Protein AF-A0A3B9QVZ8-F1 (afdb_monomer_lite)

Organism: NCBI:txid1727

Radius of gyration: 20.84 Å; chains: 1; bounding box: 66×42×57 Å

InterPro domains:
  IPR018383 Uncharacterised protein family UPF0324, prokaryote [PF03601] (75-263)
  IPR018383 Uncharacterised protein family UPF0324, prokaryote [PTHR30106] (76-283)

Structure (mmCIF, N/CA/C/O backbone):
data_AF-A0A3B9QVZ8-F1
#
_entry.id   AF-A0A3B9QVZ8-F1
#
loop_
_atom_site.group_PDB
_atom_site.id
_atom_site.type_symbol
_atom_site.label_atom_id
_atom_site.label_alt_id
_atom_site.label_comp_id
_atom_site.label_asym_id
_atom_site.label_entity_id
_atom_site.label_seq_id
_atom_site.pdbx_PDB_ins_code
_atom_site.Cartn_x
_atom_site.Cartn_y
_atom_site.Cartn_z
_atom_site.occupancy
_atom_site.B_iso_or_equiv
_atom_site.auth_seq_id
_atom_site.auth_comp_id
_atom_site.auth_asym_id
_atom_site.auth_atom_id
_atom_site.pdbx_PDB_model_num
ATOM 1 N N . LEU A 1 1 ? -7.529 20.435 -2.976 1.00 74.00 1 LEU A N 1
ATOM 2 C CA . LEU A 1 1 ? -8.421 20.005 -4.079 1.00 74.00 1 LEU A CA 1
ATOM 3 C C . LEU A 1 1 ? -8.995 18.611 -3.838 1.00 74.00 1 LEU A C 1
ATOM 5 O O . LEU A 1 1 ? -10.203 18.528 -3.764 1.00 74.00 1 LEU A O 1
ATOM 9 N N . ALA A 1 2 ? -8.188 17.555 -3.658 1.00 73.31 2 ALA A N 1
ATOM 10 C CA . ALA A 1 2 ? -8.711 16.199 -3.408 1.00 73.31 2 ALA A CA 1
ATOM 11 C C . ALA A 1 2 ? -9.691 16.130 -2.216 1.00 73.31 2 ALA A C 1
ATOM 13 O O . ALA A 1 2 ? -10.824 15.699 -2.389 1.00 73.31 2 ALA A O 1
ATOM 14 N N . GLN A 1 3 ? -9.306 16.668 -1.052 1.00 72.56 3 GLN A N 1
ATOM 15 C CA . GLN A 1 3 ? -10.198 16.755 0.116 1.00 72.56 3 GLN A CA 1
ATOM 16 C C . GLN A 1 3 ? -11.458 17.589 -0.157 1.00 72.56 3 GLN A C 1
ATOM 18 O O . GLN A 1 3 ? -12.555 17.174 0.181 1.00 72.56 3 GLN A O 1
ATOM 23 N N . PHE A 1 4 ? -11.318 18.724 -0.851 1.00 79.50 4 PHE A N 1
ATOM 24 C CA . PHE A 1 4 ? -12.461 19.549 -1.252 1.00 79.50 4 PHE A CA 1
ATOM 25 C C . PHE A 1 4 ? -13.460 18.760 -2.114 1.00 79.50 4 PHE A C 1
ATOM 27 O O . PHE A 1 4 ? -14.655 18.812 -1.853 1.00 79.50 4 PHE A O 1
ATOM 34 N N . LEU A 1 5 ? -12.977 17.986 -3.092 1.00 78.31 5 LEU A N 1
ATOM 35 C CA . LEU A 1 5 ? -13.828 17.120 -3.912 1.00 78.31 5 LEU A CA 1
ATOM 36 C C . LEU A 1 5 ? -14.488 16.018 -3.076 1.00 78.31 5 LEU A C 1
ATOM 38 O O . LEU A 1 5 ? -15.649 15.716 -3.294 1.00 78.31 5 LEU A O 1
ATOM 42 N N . THR A 1 6 ? -13.790 15.483 -2.076 1.00 73.25 6 THR A N 1
ATOM 43 C CA . THR A 1 6 ? -14.337 14.442 -1.186 1.00 73.25 6 THR A CA 1
ATOM 44 C C . THR A 1 6 ? -15.523 14.952 -0.382 1.00 73.25 6 THR A C 1
ATOM 46 O O . THR A 1 6 ? -16.519 14.259 -0.252 1.00 73.25 6 THR A O 1
ATOM 49 N N . THR A 1 7 ? -15.454 16.190 0.109 1.00 77.00 7 THR A N 1
ATOM 50 C CA . THR A 1 7 ? -16.557 16.779 0.875 1.00 77.00 7 THR A CA 1
ATOM 51 C C . THR A 1 7 ? -17.743 17.174 -0.008 1.00 77.00 7 THR A C 1
ATOM 53 O O . THR A 1 7 ? -18.880 17.045 0.421 1.00 77.00 7 THR A O 1
ATOM 56 N N . HIS A 1 8 ? -17.503 17.650 -1.235 1.00 80.19 8 HIS A N 1
ATOM 57 C CA . HIS A 1 8 ? -18.557 18.287 -2.038 1.00 80.19 8 HIS A CA 1
ATOM 58 C C . HIS A 1 8 ? -19.153 17.389 -3.131 1.00 80.19 8 HIS A C 1
ATOM 60 O O . HIS A 1 8 ? -20.293 17.597 -3.534 1.00 80.19 8 HIS A O 1
ATOM 66 N N . VAL A 1 9 ? -18.424 16.391 -3.640 1.00 79.62 9 VAL A N 1
ATOM 67 C CA . VAL A 1 9 ? -18.948 15.505 -4.694 1.00 79.62 9 VAL A CA 1
ATOM 68 C C . VAL A 1 9 ? -20.125 14.639 -4.219 1.00 79.62 9 VAL A C 1
ATOM 70 O O . VAL A 1 9 ? -21.069 14.512 -5.002 1.00 79.62 9 VAL A O 1
ATOM 73 N N . PRO A 1 10 ? -20.167 14.107 -2.981 1.00 77.25 10 PRO A N 1
ATOM 74 C CA . PRO A 1 10 ? -21.369 13.447 -2.467 1.00 77.25 10 PRO A CA 1
ATOM 75 C C . PRO A 1 10 ? -22.594 14.372 -2.503 1.00 77.25 10 PRO A C 1
ATOM 77 O O . PRO A 1 10 ? -23.642 13.992 -3.013 1.00 77.25 10 PRO A O 1
ATOM 80 N N . GLU A 1 11 ? -22.441 15.631 -2.083 1.00 79.44 11 GLU A N 1
ATOM 81 C CA . GLU A 1 11 ? -23.525 16.622 -2.127 1.00 79.44 11 GLU A CA 1
ATOM 82 C C . GLU A 1 11 ? -23.962 16.953 -3.561 1.00 79.44 11 GLU A C 1
ATOM 84 O O . GLU A 1 11 ? -25.150 17.103 -3.834 1.00 79.44 11 GLU A O 1
ATOM 89 N N . TRP A 1 12 ? -23.018 17.058 -4.499 1.00 81.94 12 TRP A N 1
ATOM 90 C CA . TRP A 1 12 ? -23.316 17.374 -5.901 1.00 81.94 12 TRP A CA 1
ATOM 91 C C . TRP A 1 12 ? -23.912 16.203 -6.682 1.00 81.94 12 TRP A C 1
ATOM 93 O O . TRP A 1 12 ? -24.582 16.417 -7.691 1.00 81.94 12 TRP A O 1
ATOM 103 N N . SER A 1 13 ? -23.622 14.976 -6.254 1.00 78.94 13 SER A N 1
ATOM 104 C CA . SER A 1 13 ? -24.115 13.748 -6.880 1.00 78.94 13 SER A CA 1
ATOM 105 C C . SER A 1 13 ? -25.425 13.250 -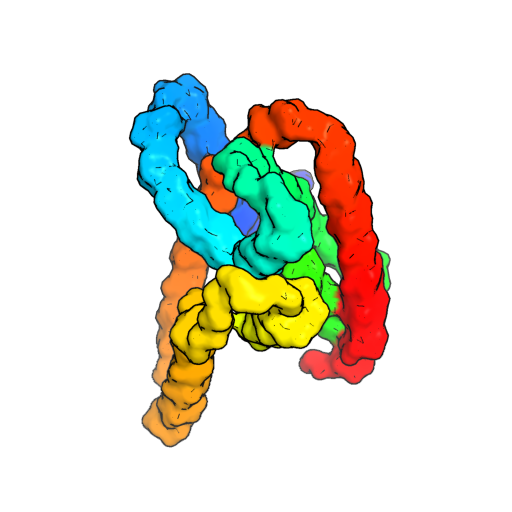6.271 1.00 78.94 13 SER A C 1
ATOM 107 O O . SER A 1 13 ? -26.087 12.420 -6.898 1.00 78.94 13 SER A O 1
ATOM 109 N N . ALA A 1 14 ? -25.833 13.786 -5.118 1.00 78.00 14 ALA A N 1
ATOM 110 C CA . ALA A 1 14 ? -27.091 13.464 -4.458 1.00 78.00 14 ALA A CA 1
ATOM 111 C C . ALA A 1 14 ? -28.296 13.660 -5.397 1.00 78.00 14 ALA A C 1
ATOM 113 O O . ALA A 1 14 ? -28.458 14.710 -6.027 1.00 78.00 14 ALA A O 1
ATOM 114 N N . GLY A 1 15 ? -29.152 12.641 -5.508 1.00 74.44 15 GLY A N 1
ATOM 115 C CA . GLY A 1 15 ? -30.328 12.649 -6.378 1.00 74.44 15 GLY A CA 1
ATOM 116 C C . GLY A 1 15 ? -30.023 12.476 -7.870 1.00 74.44 15 GLY A C 1
ATOM 117 O O . GLY A 1 15 ? -30.921 12.638 -8.701 1.00 74.44 15 GLY A O 1
ATOM 118 N N . THR A 1 16 ? -28.779 12.156 -8.237 1.00 84.31 16 THR A N 1
ATOM 119 C CA . THR A 1 16 ? -28.381 11.846 -9.618 1.00 84.31 16 THR A CA 1
ATOM 120 C C . THR A 1 16 ? -28.114 10.351 -9.797 1.00 84.31 16 THR A C 1
ATOM 122 O O . THR A 1 16 ? -27.944 9.610 -8.838 1.00 84.31 16 THR A O 1
ATOM 125 N N . LEU A 1 17 ? -27.978 9.899 -11.049 1.00 72.06 17 LEU A N 1
ATOM 126 C CA . LEU A 1 17 ? -27.537 8.528 -11.367 1.00 72.06 17 LEU A CA 1
ATOM 127 C C . LEU A 1 17 ? -26.112 8.203 -10.870 1.00 72.06 17 LEU A C 1
ATOM 129 O O . LEU A 1 17 ? -25.660 7.072 -11.019 1.00 72.06 17 LEU A O 1
ATOM 133 N N . LEU A 1 18 ? -25.385 9.199 -10.358 1.00 68.56 18 LEU A N 1
ATOM 134 C CA . LEU A 1 18 ? -24.022 9.074 -9.855 1.00 68.56 18 LEU A CA 1
ATOM 135 C C . LEU A 1 18 ? -23.952 9.161 -8.327 1.00 68.56 18 LEU A C 1
ATOM 137 O O . LEU A 1 18 ? -22.846 9.254 -7.818 1.00 68.56 18 LEU A O 1
ATOM 141 N N . GLU A 1 19 ? -25.072 9.150 -7.603 1.00 67.88 19 GLU A N 1
ATOM 142 C CA . GLU A 1 19 ? -25.097 9.254 -6.134 1.00 67.88 19 GLU A CA 1
ATOM 143 C C . GLU A 1 19 ? -24.238 8.170 -5.463 1.00 67.88 19 GLU A C 1
ATOM 145 O O . GLU A 1 19 ? -23.330 8.486 -4.694 1.00 67.88 19 GLU A O 1
ATOM 150 N N . ASP A 1 20 ? -24.418 6.910 -5.869 1.00 59.47 20 ASP A N 1
ATOM 151 C CA . ASP A 1 20 ? -23.628 5.778 -5.366 1.00 59.47 20 ASP A CA 1
ATOM 152 C C . ASP A 1 20 ? -22.133 5.923 -5.697 1.00 59.47 20 ASP A C 1
ATOM 154 O O . ASP A 1 20 ? -21.259 5.570 -4.908 1.00 59.47 20 ASP A O 1
ATOM 158 N N . LEU A 1 21 ? -21.819 6.489 -6.867 1.00 57.47 21 LEU A N 1
ATOM 159 C CA . LEU A 1 21 ? -20.444 6.754 -7.290 1.00 57.47 21 LEU A CA 1
ATOM 160 C C . LEU A 1 21 ? -19.835 7.936 -6.532 1.00 57.47 21 LEU A C 1
ATOM 162 O O . LEU A 1 21 ? -18.670 7.885 -6.161 1.00 57.47 21 LEU A O 1
ATOM 166 N N . GLY A 1 22 ? -20.588 9.005 -6.298 1.00 57.78 22 GLY A N 1
ATOM 167 C CA . GLY A 1 22 ? -20.097 10.191 -5.611 1.00 57.78 22 GLY A CA 1
ATOM 168 C C . GLY A 1 22 ? -19.891 9.963 -4.118 1.00 57.78 22 GLY A C 1
ATOM 169 O O . GLY A 1 22 ? -18.938 10.512 -3.573 1.00 57.78 22 GLY A O 1
ATOM 170 N N . GLY A 1 23 ? -20.710 9.109 -3.494 1.00 55.69 23 GLY A N 1
ATOM 171 C CA . GLY A 1 23 ? -20.521 8.647 -2.117 1.00 55.69 23 GLY A CA 1
ATOM 172 C C . GLY A 1 23 ? -19.385 7.631 -1.950 1.00 55.69 23 GLY A C 1
ATOM 173 O O . GLY A 1 23 ? -18.740 7.615 -0.909 1.00 55.69 23 GLY A O 1
ATOM 174 N N . ALA A 1 24 ? -19.094 6.819 -2.973 1.00 56.75 24 ALA A N 1
ATOM 175 C CA . ALA A 1 24 ? -18.006 5.838 -2.929 1.00 56.75 24 ALA A CA 1
ATOM 176 C C . ALA A 1 24 ? -16.619 6.439 -3.232 1.00 56.75 24 ALA A C 1
ATOM 178 O O . ALA A 1 24 ? -15.586 5.855 -2.914 1.00 56.75 24 ALA A O 1
ATOM 179 N N . VAL A 1 25 ? -16.535 7.589 -3.901 1.00 65.56 25 VAL A N 1
ATOM 180 C CA . VAL A 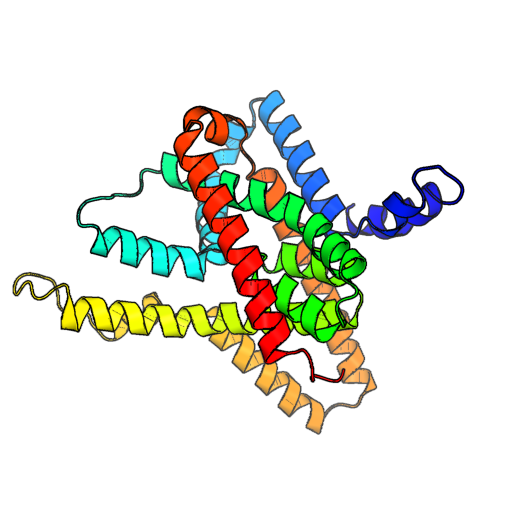1 25 ? -15.236 8.127 -4.327 1.00 65.56 25 VAL A CA 1
ATOM 181 C C . VAL A 1 25 ? -14.593 8.920 -3.186 1.00 65.56 25 VAL A C 1
ATOM 183 O O . VAL A 1 25 ? -14.909 10.081 -2.948 1.00 65.56 25 VAL A O 1
ATOM 186 N N . GLU A 1 26 ? -13.634 8.281 -2.521 1.00 67.50 26 GLU A N 1
ATOM 187 C CA . GLU A 1 26 ? -12.831 8.850 -1.434 1.00 67.50 26 GLU A CA 1
ATOM 188 C C . GLU A 1 26 ? -11.681 9.757 -1.922 1.00 67.50 26 GLU A C 1
ATOM 190 O O . GLU A 1 26 ? -11.243 9.704 -3.082 1.00 67.50 26 GLU A O 1
ATOM 195 N N . PHE A 1 27 ? -11.103 10.552 -1.009 1.00 70.06 27 PHE A N 1
ATOM 196 C CA . PHE A 1 27 ? -9.982 11.463 -1.314 1.00 70.06 27 PHE A CA 1
ATOM 197 C C . PHE A 1 27 ? -8.790 10.826 -2.057 1.00 70.06 27 PHE A C 1
ATOM 199 O O . PHE A 1 27 ? -8.207 11.510 -2.912 1.00 70.06 27 PHE A O 1
ATOM 206 N N . PRO A 1 28 ? -8.416 9.548 -1.818 1.00 67.81 28 PRO A N 1
ATOM 207 C CA . PRO A 1 28 ? -7.386 8.859 -2.584 1.00 67.81 28 PRO A CA 1
ATOM 208 C C . PRO A 1 28 ? -7.650 8.820 -4.083 1.00 67.81 28 PRO A C 1
ATOM 210 O O . PRO A 1 28 ? -6.749 9.059 -4.888 1.00 67.81 28 PRO A O 1
ATOM 213 N N . VAL A 1 29 ? -8.896 8.547 -4.467 1.00 72.25 29 VAL A N 1
ATOM 214 C CA . VAL A 1 29 ? -9.292 8.386 -5.864 1.00 72.25 29 VAL A CA 1
ATOM 215 C C . VAL A 1 29 ? -9.204 9.729 -6.577 1.00 72.25 29 VAL A C 1
ATOM 217 O O . VAL A 1 29 ? -8.594 9.823 -7.644 1.00 72.25 29 VAL A O 1
ATOM 220 N N . TYR A 1 30 ? -9.707 10.799 -5.953 1.00 77.88 30 TYR A N 1
ATOM 221 C CA . TYR A 1 30 ? -9.546 12.152 -6.487 1.00 77.88 30 TYR A CA 1
ATOM 222 C C . TYR A 1 30 ? -8.078 12.534 -6.637 1.00 77.88 30 TYR A C 1
ATOM 224 O O . TYR A 1 30 ? -7.696 13.117 -7.650 1.00 77.88 30 TYR A O 1
ATOM 232 N N . ALA A 1 31 ? -7.238 12.200 -5.658 1.00 77.00 31 ALA A N 1
ATOM 233 C CA . ALA A 1 31 ? -5.813 12.491 -5.713 1.00 77.00 31 ALA A CA 1
ATOM 234 C C . ALA A 1 31 ? -5.120 11.768 -6.886 1.00 77.00 31 ALA A C 1
ATOM 236 O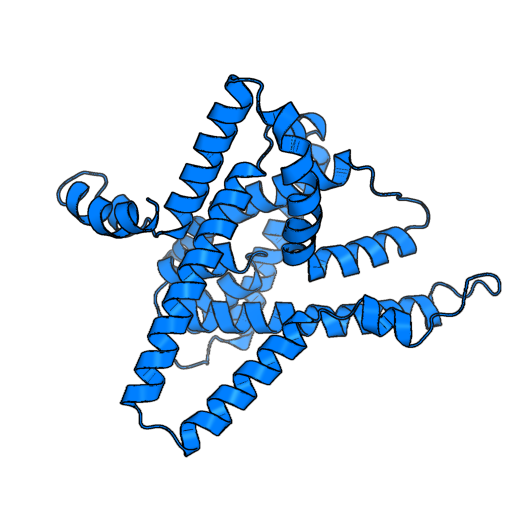 O . ALA A 1 31 ? -4.356 12.399 -7.620 1.00 77.00 31 ALA A O 1
ATOM 237 N N . ILE A 1 32 ? -5.443 10.495 -7.133 1.00 74.94 32 ILE A N 1
ATOM 238 C CA . ILE A 1 32 ? -4.945 9.741 -8.295 1.00 74.94 32 ILE A CA 1
ATOM 239 C C . ILE A 1 32 ? -5.421 10.377 -9.604 1.00 74.94 32 ILE A C 1
ATOM 241 O O . ILE A 1 32 ? -4.604 10.618 -10.493 1.00 74.94 32 ILE A O 1
ATOM 245 N N . ILE A 1 33 ? -6.719 10.679 -9.728 1.00 81.75 33 ILE A N 1
ATOM 246 C CA . ILE A 1 33 ? -7.295 11.300 -10.932 1.00 81.75 33 ILE A CA 1
ATOM 247 C C . ILE A 1 33 ? -6.618 12.642 -11.212 1.00 81.75 33 ILE A C 1
ATOM 249 O O . ILE A 1 33 ? -6.209 12.898 -12.343 1.00 81.75 33 ILE A O 1
ATOM 253 N N . ILE A 1 34 ? -6.429 13.476 -10.186 1.00 86.75 34 ILE A N 1
ATOM 254 C CA . ILE A 1 34 ? -5.690 14.740 -10.295 1.00 86.75 34 ILE A CA 1
ATOM 255 C C . ILE A 1 34 ? -4.269 14.482 -10.811 1.00 86.75 34 ILE A C 1
ATOM 257 O O . ILE A 1 34 ? -3.818 15.180 -11.719 1.00 86.75 34 ILE A O 1
ATOM 261 N N . GLY A 1 35 ? -3.579 13.472 -10.276 1.00 84.44 35 GLY A N 1
ATOM 262 C CA . GLY A 1 35 ? -2.253 13.065 -10.740 1.00 84.44 35 GLY A CA 1
ATOM 263 C C . GLY A 1 35 ? -2.232 12.649 -12.214 1.00 84.44 35 GLY A C 1
ATOM 264 O O . GLY A 1 35 ? -1.377 13.114 -12.966 1.00 84.44 35 GLY A O 1
ATOM 265 N N . LEU A 1 36 ? -3.198 11.836 -12.651 1.00 84.06 36 LEU A N 1
ATOM 266 C CA . LEU A 1 36 ? -3.336 11.379 -14.041 1.00 84.06 36 LEU A CA 1
ATOM 267 C C . LEU A 1 36 ? -3.660 12.533 -15.000 1.00 84.06 36 LEU A C 1
ATOM 269 O O . LEU A 1 36 ? -3.073 12.634 -16.078 1.00 84.06 36 LEU A O 1
ATOM 273 N N . VAL A 1 37 ? -4.560 13.437 -14.608 1.00 88.44 37 VAL A N 1
ATOM 274 C CA . VAL A 1 37 ? -4.895 14.634 -15.394 1.00 88.44 37 VAL A CA 1
ATOM 275 C C . VAL A 1 37 ? -3.676 15.542 -15.510 1.00 88.44 37 VAL A C 1
ATOM 277 O O . VAL A 1 37 ? -3.327 15.972 -16.611 1.00 88.44 37 VAL A O 1
ATOM 280 N N . LEU A 1 38 ? -2.976 15.791 -14.401 1.00 87.75 38 LEU A N 1
ATOM 281 C CA . LEU A 1 38 ? -1.758 16.593 -14.406 1.00 87.75 38 LEU A CA 1
ATOM 282 C C . LEU A 1 38 ? -0.672 15.937 -15.270 1.00 87.75 38 LEU A C 1
ATOM 284 O O . LEU A 1 38 ? -0.008 16.629 -16.040 1.00 87.75 38 LEU A O 1
ATOM 288 N N . ASN A 1 39 ? -0.540 14.609 -15.224 1.00 85.12 39 ASN A N 1
ATOM 289 C CA . ASN A 1 39 ? 0.358 13.858 -16.100 1.00 85.12 39 ASN A CA 1
ATOM 290 C C . ASN A 1 39 ? 0.034 14.090 -17.580 1.00 85.12 39 ASN A C 1
ATOM 292 O O . ASN A 1 39 ? 0.938 14.379 -18.371 1.00 85.12 39 ASN A O 1
ATOM 296 N N . ALA A 1 40 ? -1.244 13.990 -17.951 1.00 86.44 40 ALA A N 1
ATOM 297 C CA . ALA A 1 40 ? -1.704 14.177 -19.321 1.00 86.44 40 ALA A CA 1
ATOM 298 C C . ALA A 1 40 ? -1.420 15.602 -19.817 1.00 86.44 40 ALA A C 1
ATOM 300 O O . ALA A 1 40 ? -0.847 15.775 -20.894 1.00 86.44 40 ALA A O 1
ATOM 301 N N . VAL A 1 41 ? -1.724 16.616 -19.000 1.00 88.69 41 VAL A N 1
ATOM 302 C CA . VAL A 1 41 ? -1.456 18.030 -19.309 1.00 88.69 41 VAL A CA 1
ATOM 303 C C . VAL A 1 41 ? 0.045 18.286 -19.467 1.00 88.69 41 VAL A C 1
ATOM 305 O O . VAL A 1 41 ? 0.475 18.840 -20.477 1.00 88.69 41 VAL A O 1
ATOM 308 N N . LEU A 1 42 ? 0.874 17.838 -18.518 1.00 86.56 42 LEU A N 1
ATOM 309 C CA . LEU A 1 42 ? 2.331 18.017 -18.579 1.00 86.56 42 LEU A CA 1
ATOM 310 C C . LEU A 1 42 ? 2.965 17.307 -19.781 1.00 86.56 42 LEU A C 1
ATOM 312 O O . LEU A 1 42 ? 3.947 17.801 -20.348 1.00 86.56 42 LEU A O 1
ATOM 316 N N . SER A 1 43 ? 2.416 16.151 -20.159 1.00 83.06 43 SER A N 1
ATOM 317 C CA . SER A 1 43 ? 2.838 15.400 -21.341 1.00 83.06 43 SER A CA 1
ATOM 318 C C . SER A 1 43 ? 2.455 16.136 -22.626 1.00 83.06 43 SER A C 1
ATOM 320 O O . SER A 1 43 ? 3.306 16.299 -23.498 1.00 83.06 43 SER A O 1
ATOM 322 N N . ALA A 1 44 ? 1.222 16.646 -22.720 1.00 85.69 44 ALA A N 1
ATOM 323 C CA . ALA A 1 44 ? 0.734 17.400 -23.876 1.00 85.69 44 ALA A CA 1
ATOM 324 C C . ALA A 1 44 ? 1.501 18.714 -24.093 1.00 85.69 44 ALA A C 1
ATOM 326 O O . ALA A 1 44 ? 1.805 19.075 -25.226 1.00 85.69 44 ALA A O 1
ATOM 327 N N . LEU A 1 45 ? 1.876 19.402 -23.011 1.00 88.31 45 LEU A N 1
ATOM 328 C CA . LEU A 1 45 ? 2.663 20.637 -23.069 1.00 88.31 45 LEU A CA 1
ATOM 329 C C . LEU A 1 45 ? 4.158 20.401 -23.367 1.00 88.31 45 LEU A C 1
ATOM 331 O O . LEU A 1 45 ? 4.918 21.360 -23.489 1.00 88.31 45 LEU A O 1
ATOM 335 N N . GLY A 1 46 ? 4.625 19.148 -23.431 1.00 81.12 46 GLY A N 1
ATOM 336 C CA . GLY A 1 46 ? 6.041 18.817 -23.644 1.00 81.12 46 GLY A CA 1
ATOM 337 C C . GLY A 1 46 ? 6.967 19.193 -22.474 1.00 81.12 46 GLY A C 1
ATOM 338 O O . GLY A 1 46 ? 8.188 19.064 -22.571 1.00 81.12 46 GLY A O 1
ATOM 339 N N . ILE A 1 47 ? 6.409 19.637 -21.342 1.00 80.38 47 ILE A N 1
ATOM 340 C CA . ILE A 1 47 ? 7.157 20.085 -20.155 1.00 80.38 47 ILE A CA 1
ATOM 341 C C . ILE A 1 47 ? 7.600 18.883 -19.305 1.00 80.38 47 ILE A C 1
ATOM 343 O O . ILE A 1 47 ? 8.588 18.973 -18.572 1.00 80.38 47 ILE A O 1
ATOM 347 N N . ARG A 1 48 ? 6.947 17.719 -19.461 1.00 70.06 48 ARG A N 1
ATOM 348 C CA . ARG A 1 48 ? 7.297 16.471 -18.758 1.00 70.06 48 ARG A CA 1
ATOM 349 C C . ARG A 1 48 ? 8.781 16.132 -18.871 1.00 70.06 48 ARG A C 1
ATOM 351 O O . ARG A 1 48 ? 9.398 15.816 -17.863 1.00 70.06 48 ARG A O 1
ATOM 358 N N . GLY A 1 49 ? 9.385 16.273 -20.054 1.00 64.00 49 GLY A N 1
ATOM 359 C CA . GLY A 1 49 ? 10.813 15.994 -20.256 1.00 64.00 49 GLY A CA 1
ATOM 360 C C . GLY A 1 49 ? 11.749 16.901 -19.443 1.00 64.00 49 GLY A C 1
ATOM 361 O O . GLY A 1 49 ? 12.813 16.457 -19.014 1.00 64.00 49 GLY A O 1
ATOM 362 N N . ARG A 1 50 ? 11.334 18.147 -19.172 1.00 65.38 50 ARG A N 1
ATOM 363 C CA . ARG A 1 50 ? 12.089 19.121 -18.362 1.00 65.38 50 ARG A CA 1
ATOM 364 C C . ARG A 1 50 ? 11.956 18.855 -16.863 1.00 65.38 50 ARG A C 1
ATOM 366 O O . ARG A 1 50 ? 12.934 18.987 -16.136 1.00 65.38 50 ARG A O 1
ATOM 373 N N . LEU A 1 51 ? 10.777 18.421 -16.417 1.00 64.00 51 LEU A N 1
ATOM 374 C CA . LEU A 1 51 ? 10.514 18.065 -15.017 1.00 64.00 51 LEU A CA 1
ATOM 375 C C . LEU A 1 51 ? 10.914 16.621 -14.674 1.00 64.00 51 LEU A C 1
ATOM 377 O O . LEU A 1 51 ? 11.084 16.290 -13.503 1.00 64.00 51 LEU A O 1
ATOM 381 N N . ALA A 1 52 ? 11.143 15.770 -15.680 1.00 56.22 52 ALA A N 1
ATOM 382 C CA . ALA A 1 52 ? 11.524 14.370 -15.508 1.00 56.22 52 ALA A CA 1
ATOM 383 C C . ALA A 1 52 ? 12.792 14.190 -14.659 1.00 56.22 52 ALA A C 1
ATOM 385 O O . ALA A 1 52 ? 12.993 13.134 -14.075 1.00 56.22 52 ALA A O 1
ATOM 386 N N . ALA A 1 53 ? 13.680 15.187 -14.568 1.00 52.91 53 ALA A N 1
ATOM 387 C CA . ALA A 1 53 ? 14.830 15.136 -13.661 1.00 52.91 53 ALA A CA 1
ATOM 388 C C . ALA A 1 53 ? 14.426 15.117 -12.175 1.00 52.91 53 ALA A C 1
ATOM 390 O O . ALA A 1 53 ? 14.998 14.328 -11.430 1.00 52.91 53 ALA A O 1
ATOM 391 N N . GLY A 1 54 ? 13.422 15.906 -11.776 1.00 53.50 54 GLY A N 1
ATOM 392 C CA . GLY A 1 54 ? 12.881 15.904 -10.411 1.00 53.50 54 GLY A CA 1
ATOM 393 C C . GLY A 1 54 ? 12.055 14.651 -10.128 1.00 53.50 54 GLY A C 1
ATOM 394 O O . GLY A 1 54 ? 12.307 13.956 -9.146 1.00 53.50 54 GLY A O 1
ATOM 395 N N . PHE A 1 55 ? 11.179 14.282 -11.070 1.00 48.12 55 PHE A N 1
ATOM 396 C CA . PHE A 1 55 ? 10.389 13.055 -10.966 1.00 48.12 55 PHE A CA 1
ATOM 397 C C . PHE A 1 55 ? 11.249 11.797 -10.939 1.00 48.12 55 PHE A C 1
ATOM 399 O O . PHE A 1 55 ? 10.853 10.842 -10.305 1.00 48.12 55 PHE A O 1
ATOM 406 N N . ARG A 1 56 ? 12.430 11.762 -11.572 1.00 44.97 56 ARG A N 1
ATOM 407 C CA . ARG A 1 56 ? 13.301 10.573 -11.560 1.00 44.97 56 ARG A CA 1
ATOM 408 C C . ARG A 1 56 ? 13.809 10.238 -10.164 1.00 44.97 56 ARG A C 1
ATOM 410 O O . ARG A 1 56 ? 13.749 9.081 -9.772 1.00 44.97 56 ARG A O 1
ATOM 417 N N . THR A 1 57 ? 14.309 11.214 -9.415 1.00 37.22 57 THR A N 1
ATOM 418 C CA . THR A 1 57 ? 14.817 10.969 -8.055 1.00 37.22 57 THR A CA 1
ATOM 419 C C . THR A 1 57 ? 13.675 10.592 -7.117 1.00 37.22 57 THR A C 1
ATOM 421 O O . THR A 1 57 ? 13.806 9.678 -6.311 1.00 37.22 57 THR A O 1
ATOM 424 N N . GLU A 1 58 ? 12.530 11.250 -7.280 1.00 41.66 58 GLU A N 1
ATOM 425 C CA . GLU A 1 58 ? 11.318 10.982 -6.516 1.00 41.66 58 GLU A CA 1
ATOM 426 C C . GLU A 1 58 ? 10.685 9.627 -6.868 1.00 41.66 58 GLU A C 1
ATOM 428 O O . GLU A 1 58 ? 10.279 8.918 -5.963 1.00 41.66 58 GLU A O 1
ATOM 433 N N . PHE A 1 59 ? 10.713 9.214 -8.135 1.00 42.03 59 PHE A N 1
ATOM 434 C CA . PHE A 1 59 ? 10.366 7.883 -8.646 1.00 42.03 59 PHE A CA 1
ATOM 435 C C . PHE A 1 59 ? 11.246 6.820 -7.982 1.00 42.03 59 PHE A C 1
ATOM 437 O O . PHE A 1 59 ? 10.765 5.968 -7.250 1.00 42.03 59 PHE A O 1
ATOM 444 N N . PHE A 1 60 ? 12.573 6.934 -8.077 1.00 41.19 60 PHE A N 1
ATOM 445 C CA . PHE A 1 60 ? 13.470 5.968 -7.429 1.00 41.19 60 PHE A CA 1
ATOM 446 C C . PHE A 1 60 ? 13.286 5.879 -5.908 1.00 41.19 60 PHE A C 1
ATOM 448 O O . PHE A 1 60 ? 13.469 4.803 -5.342 1.00 41.19 60 PHE A O 1
ATOM 455 N N . ILE A 1 61 ? 12.916 6.979 -5.251 1.00 37.16 61 ILE A N 1
ATOM 456 C CA . ILE A 1 61 ? 12.635 6.995 -3.815 1.00 37.16 61 ILE A CA 1
ATOM 457 C C . ILE A 1 61 ? 11.238 6.431 -3.519 1.00 37.16 61 ILE A C 1
ATOM 459 O O . ILE A 1 61 ? 11.126 5.639 -2.597 1.00 37.16 61 ILE A O 1
ATOM 463 N N . LYS A 1 62 ? 10.190 6.776 -4.279 1.00 40.41 62 LYS A N 1
ATOM 464 C CA . LYS A 1 62 ? 8.781 6.422 -4.017 1.00 40.41 62 LYS A CA 1
ATOM 465 C C . LYS A 1 62 ? 8.388 5.060 -4.568 1.00 40.41 62 LYS A C 1
ATOM 467 O O . LYS A 1 62 ? 7.843 4.268 -3.807 1.00 40.41 62 LYS A O 1
ATOM 472 N N . THR A 1 63 ? 8.735 4.738 -5.814 1.00 40.34 63 THR A N 1
ATOM 473 C CA . THR A 1 63 ? 8.660 3.363 -6.318 1.00 40.34 63 THR A CA 1
ATOM 474 C C . THR A 1 63 ? 9.606 2.492 -5.506 1.00 40.34 63 THR A C 1
ATOM 476 O O . THR A 1 63 ? 9.241 1.387 -5.161 1.00 40.34 63 THR A O 1
ATOM 479 N N . GLY A 1 64 ? 10.778 3.000 -5.107 1.00 38.06 64 GLY A N 1
ATOM 480 C CA . GLY A 1 64 ? 11.692 2.297 -4.209 1.00 38.06 64 GLY A CA 1
ATOM 481 C C . GLY A 1 64 ? 11.130 2.051 -2.809 1.00 38.06 64 GLY A C 1
ATOM 482 O O . GLY A 1 64 ? 11.451 1.008 -2.268 1.00 38.06 64 GLY A O 1
ATOM 483 N N . LEU A 1 65 ? 10.306 2.957 -2.253 1.00 37.97 65 LEU A N 1
ATOM 484 C CA . LEU A 1 65 ? 9.629 2.885 -0.941 1.00 37.97 65 LEU A CA 1
ATOM 485 C C . LEU A 1 65 ? 8.376 1.994 -0.970 1.00 37.97 65 LEU A C 1
ATOM 487 O O . LEU A 1 65 ? 8.202 1.175 -0.074 1.00 37.97 65 LEU A O 1
ATOM 491 N N . ALA A 1 66 ? 7.552 2.099 -2.015 1.00 37.56 66 ALA A N 1
ATOM 492 C CA . ALA A 1 66 ? 6.437 1.187 -2.291 1.00 37.56 66 ALA A CA 1
ATOM 493 C C . ALA A 1 66 ? 6.951 -0.227 -2.599 1.00 37.56 66 ALA A C 1
ATOM 495 O O . ALA A 1 66 ? 6.517 -1.217 -2.022 1.00 37.56 66 ALA A O 1
ATOM 496 N N . LEU A 1 67 ? 7.991 -0.307 -3.424 1.00 38.81 67 LEU A N 1
ATOM 497 C CA . LEU A 1 67 ? 8.786 -1.499 -3.618 1.00 38.81 67 LEU A CA 1
ATOM 498 C C . LEU A 1 67 ? 9.858 -1.624 -2.529 1.00 38.81 67 LEU A C 1
ATOM 500 O O . LEU A 1 67 ? 10.803 -2.325 -2.802 1.00 38.81 67 LEU A O 1
ATOM 504 N N . LEU A 1 68 ? 9.872 -1.034 -1.324 1.00 39.94 68 LEU A N 1
ATOM 505 C CA . LEU A 1 68 ? 11.032 -1.307 -0.425 1.00 39.94 68 LEU A CA 1
ATOM 506 C C . LEU A 1 68 ? 11.070 -2.804 -0.055 1.00 39.94 68 LEU A C 1
ATOM 508 O O . LEU A 1 68 ? 12.148 -3.368 0.130 1.00 39.94 68 LEU A O 1
ATOM 512 N N . GLY A 1 69 ? 9.914 -3.476 -0.121 1.00 40.94 69 GLY A N 1
ATOM 513 C CA . GLY A 1 69 ? 9.814 -4.929 -0.285 1.00 40.94 69 GLY A CA 1
ATOM 514 C C . GLY A 1 69 ? 10.345 -5.410 -1.622 1.00 40.94 69 GLY A C 1
ATOM 515 O O . GLY A 1 69 ? 11.324 -6.151 -1.676 1.00 40.94 69 GLY A O 1
ATOM 516 N N . GLY A 1 70 ? 9.748 -4.934 -2.709 1.00 37.34 70 GLY A N 1
ATOM 517 C CA . GLY A 1 70 ? 10.120 -5.281 -4.076 1.00 37.34 70 GLY A CA 1
ATOM 518 C C . GLY A 1 70 ? 11.549 -4.936 -4.512 1.00 37.34 70 GLY A C 1
ATOM 519 O O . GLY A 1 70 ? 11.995 -5.531 -5.460 1.00 37.34 70 GLY A O 1
ATOM 520 N N . THR A 1 71 ? 12.309 -4.059 -3.861 1.00 37.56 71 THR A N 1
ATOM 521 C CA . THR A 1 71 ? 13.627 -3.525 -4.250 1.00 37.56 71 THR A CA 1
ATOM 522 C C . THR A 1 71 ? 14.694 -4.268 -3.483 1.00 37.56 71 THR A C 1
ATOM 524 O O . THR A 1 71 ? 15.741 -4.579 -4.044 1.00 37.56 71 THR A O 1
ATOM 527 N N . VAL A 1 72 ? 14.425 -4.646 -2.227 1.00 40.78 72 VAL A N 1
ATOM 528 C CA . VAL A 1 72 ? 15.225 -5.690 -1.593 1.00 40.78 72 VAL A CA 1
ATOM 529 C C . VAL A 1 72 ? 15.007 -7.011 -2.328 1.00 40.78 72 VAL A C 1
ATOM 531 O O . VAL A 1 72 ? 15.984 -7.628 -2.732 1.00 40.78 72 VAL A O 1
ATOM 534 N N . VAL A 1 73 ? 13.762 -7.399 -2.607 1.00 38.12 73 VAL A N 1
ATOM 535 C CA . VAL A 1 73 ? 13.462 -8.625 -3.357 1.00 38.12 73 VAL A CA 1
ATOM 536 C C . VAL A 1 73 ? 14.007 -8.556 -4.788 1.00 38.12 73 VAL A C 1
ATOM 538 O O . VAL A 1 73 ? 14.673 -9.488 -5.204 1.00 38.12 73 VAL A O 1
ATOM 541 N N . LEU A 1 74 ? 13.860 -7.448 -5.518 1.00 39.00 74 LEU A N 1
ATOM 542 C CA . LEU A 1 74 ? 14.390 -7.275 -6.877 1.00 39.00 74 LEU A CA 1
ATOM 543 C C . LEU A 1 74 ? 15.909 -7.169 -6.876 1.00 39.00 74 LEU A C 1
ATOM 545 O O . LEU A 1 74 ? 16.518 -7.749 -7.753 1.00 39.00 74 LEU A O 1
ATOM 549 N N . SER A 1 75 ? 16.556 -6.499 -5.917 1.00 37.12 75 SER A N 1
ATOM 550 C CA . SER A 1 75 ? 18.028 -6.482 -5.838 1.00 37.12 75 SER A CA 1
ATOM 551 C C . SER A 1 75 ? 18.607 -7.846 -5.456 1.00 37.12 75 SER A C 1
ATOM 553 O O . SER A 1 75 ? 19.675 -8.209 -5.949 1.00 37.12 75 SER A O 1
ATOM 555 N N . VAL A 1 76 ? 17.891 -8.621 -4.635 1.00 38.66 76 VAL A N 1
ATOM 556 C CA . VAL A 1 76 ? 18.201 -10.020 -4.321 1.00 38.66 76 VAL A CA 1
ATOM 557 C C . VAL A 1 76 ? 17.964 -10.913 -5.540 1.00 38.66 76 VAL A C 1
ATOM 559 O O . VAL A 1 76 ? 18.861 -11.665 -5.886 1.00 38.66 76 VAL A O 1
ATOM 562 N N . ILE A 1 77 ? 16.837 -10.790 -6.247 1.00 38.78 77 ILE A N 1
ATOM 563 C CA . ILE A 1 77 ? 16.518 -11.534 -7.479 1.00 38.78 77 ILE A CA 1
ATOM 564 C C . ILE A 1 77 ? 17.491 -11.171 -8.608 1.00 38.78 77 ILE A C 1
ATOM 566 O O . ILE A 1 77 ? 17.960 -12.050 -9.316 1.00 38.78 77 ILE A O 1
ATOM 570 N N . VAL A 1 78 ? 17.845 -9.895 -8.764 1.00 41.69 78 VAL A N 1
ATOM 571 C CA . VAL A 1 78 ? 18.809 -9.395 -9.758 1.00 41.69 78 VAL A CA 1
ATOM 572 C C . VAL A 1 78 ? 20.213 -9.935 -9.490 1.00 41.69 78 VAL A C 1
ATOM 574 O O . VAL A 1 78 ? 20.909 -10.288 -10.442 1.00 41.69 78 VAL A O 1
ATOM 577 N N . ARG A 1 79 ? 20.626 -10.029 -8.217 1.00 40.19 79 ARG A N 1
ATOM 578 C CA . ARG A 1 79 ? 21.887 -10.684 -7.829 1.00 40.19 79 ARG A CA 1
ATOM 579 C C . ARG A 1 79 ? 21.821 -12.203 -8.012 1.00 40.19 79 ARG A C 1
ATOM 581 O O . ARG A 1 79 ? 22.716 -12.767 -8.625 1.00 40.19 79 ARG A O 1
ATOM 588 N N . ALA A 1 80 ? 20.728 -12.835 -7.588 1.00 36.28 80 ALA A N 1
ATOM 589 C CA . ALA A 1 80 ? 20.478 -14.271 -7.710 1.00 36.28 80 ALA A CA 1
ATOM 590 C C . ALA A 1 80 ? 20.405 -14.766 -9.162 1.00 36.28 80 ALA A C 1
ATOM 592 O O . ALA A 1 80 ? 20.840 -15.871 -9.465 1.00 36.28 80 ALA A O 1
ATOM 593 N N . ALA A 1 81 ? 19.860 -13.950 -10.067 1.00 34.94 81 ALA A N 1
ATOM 594 C CA . ALA A 1 81 ? 19.726 -14.263 -11.487 1.00 34.94 81 ALA A CA 1
ATOM 595 C C . ALA A 1 81 ? 21.018 -14.013 -12.288 1.00 34.94 81 ALA A C 1
ATOM 597 O O . ALA A 1 81 ? 21.008 -14.154 -13.510 1.00 34.94 81 ALA A O 1
ATOM 598 N N . GLY A 1 82 ? 22.117 -13.603 -11.641 1.00 33.81 82 GLY A N 1
ATOM 599 C CA . GLY A 1 82 ? 23.465 -13.545 -12.217 1.00 33.81 82 GLY A CA 1
ATOM 600 C C . GLY A 1 82 ? 23.699 -12.591 -13.399 1.00 33.81 82 GLY A C 1
ATOM 601 O O . GLY A 1 82 ? 24.840 -12.461 -13.832 1.00 33.81 82 GLY A O 1
ATOM 602 N N . ALA A 1 83 ? 22.686 -11.914 -13.954 1.00 34.72 83 ALA A N 1
ATOM 603 C CA . ALA A 1 83 ? 22.870 -11.192 -15.221 1.00 34.72 83 ALA A CA 1
ATOM 604 C C . ALA A 1 83 ? 21.884 -10.051 -15.519 1.00 34.72 83 ALA A C 1
ATOM 606 O O . ALA A 1 83 ? 21.917 -9.508 -16.623 1.00 34.72 83 ALA A O 1
ATOM 607 N N . VAL A 1 84 ? 21.011 -9.635 -14.597 1.00 36.66 84 VAL A N 1
ATOM 608 C CA . VAL A 1 84 ? 20.004 -8.613 -14.936 1.00 36.66 84 VAL A CA 1
ATOM 609 C C . VAL A 1 84 ? 20.346 -7.285 -14.281 1.00 36.66 84 VAL A C 1
ATOM 611 O O . VAL A 1 84 ? 19.753 -6.896 -13.285 1.00 36.66 84 VAL A O 1
ATOM 614 N N . LYS A 1 85 ? 21.270 -6.518 -14.874 1.00 40.59 85 LYS A N 1
ATOM 615 C CA . LYS A 1 85 ? 21.251 -5.061 -14.665 1.00 40.59 85 LYS A CA 1
ATOM 616 C C . LYS A 1 85 ? 19.863 -4.585 -15.096 1.00 40.59 85 LYS A C 1
ATOM 618 O O . LYS A 1 85 ? 19.608 -4.502 -16.295 1.00 40.59 85 LYS A O 1
ATOM 623 N N . ALA A 1 86 ? 18.967 -4.334 -14.140 1.00 45.31 86 ALA A N 1
ATOM 624 C CA . ALA A 1 86 ? 17.644 -3.801 -14.424 1.00 45.31 86 ALA A CA 1
ATOM 625 C C . ALA A 1 86 ? 17.838 -2.462 -15.142 1.00 45.31 86 ALA A C 1
ATOM 627 O O . ALA A 1 86 ? 18.223 -1.457 -14.542 1.00 45.31 86 ALA A O 1
ATOM 628 N N . LYS A 1 87 ? 17.683 -2.478 -16.468 1.00 46.53 87 LYS A N 1
ATOM 629 C CA . LYS A 1 87 ? 17.731 -1.271 -17.283 1.00 46.53 87 LYS A CA 1
ATOM 630 C C . LYS A 1 87 ? 16.634 -0.327 -16.805 1.00 46.53 87 LYS A C 1
ATOM 632 O O . LYS A 1 87 ? 15.586 -0.774 -16.341 1.00 46.53 87 LYS A O 1
ATOM 637 N N . LYS A 1 88 ? 16.873 0.979 -16.922 1.00 48.03 88 LYS A N 1
ATOM 638 C CA . LYS A 1 88 ? 15.934 2.021 -16.473 1.00 48.03 88 LYS A CA 1
ATOM 639 C C . LYS A 1 88 ? 14.542 1.830 -17.086 1.00 48.03 88 LYS A C 1
ATOM 641 O O . LYS A 1 88 ? 13.548 2.058 -16.405 1.00 48.03 88 LYS A O 1
ATOM 646 N N . GLU A 1 89 ? 14.491 1.323 -18.318 1.00 53.75 89 GLU A N 1
ATOM 647 C CA . GLU A 1 89 ? 13.256 0.952 -19.016 1.00 53.75 89 GLU A CA 1
ATOM 648 C C . GLU A 1 89 ? 12.408 -0.090 -18.255 1.00 53.75 89 GLU A C 1
ATOM 650 O O . GLU A 1 89 ? 11.183 -0.000 -18.242 1.00 53.75 89 GLU A O 1
ATOM 655 N N . HIS A 1 90 ? 13.030 -1.046 -17.555 1.00 55.31 90 HIS A N 1
ATOM 656 C CA . HIS A 1 90 ? 12.308 -2.076 -16.800 1.00 55.31 90 HIS A CA 1
ATOM 657 C C . HIS A 1 90 ? 11.667 -1.538 -15.517 1.00 55.31 90 HIS A C 1
ATOM 659 O O . HIS A 1 90 ? 10.658 -2.080 -15.073 1.00 55.31 90 HIS A O 1
ATOM 665 N N . LEU A 1 91 ? 12.207 -0.464 -14.936 1.00 54.75 91 LEU A N 1
ATOM 666 C CA . LEU A 1 91 ? 11.669 0.131 -13.710 1.00 54.75 91 LEU A CA 1
ATOM 667 C C . LEU A 1 91 ? 10.406 0.949 -13.987 1.00 54.75 91 LEU A C 1
ATOM 669 O O . LEU A 1 91 ? 9.407 0.752 -13.303 1.00 54.75 91 LEU A O 1
ATOM 673 N N . ALA A 1 92 ? 10.421 1.798 -15.022 1.00 56.19 92 ALA A N 1
ATOM 674 C CA . ALA A 1 92 ? 9.249 2.576 -15.450 1.00 56.19 92 ALA A CA 1
ATOM 675 C C . ALA A 1 92 ? 8.077 1.671 -15.861 1.00 56.19 92 ALA A C 1
ATOM 677 O O . ALA A 1 92 ? 6.925 1.902 -15.488 1.00 56.19 92 ALA A O 1
ATOM 678 N N . TYR A 1 93 ? 8.390 0.584 -16.569 1.00 65.19 93 TYR A N 1
ATOM 679 C CA . TYR A 1 93 ? 7.416 -0.445 -16.901 1.00 65.19 93 TYR A CA 1
ATOM 680 C C . TYR A 1 93 ? 6.850 -1.152 -15.660 1.00 65.19 93 TYR A C 1
ATOM 682 O O . TYR A 1 93 ? 5.635 -1.296 -15.544 1.00 65.19 93 TYR A O 1
ATOM 690 N N . THR A 1 94 ? 7.708 -1.557 -14.716 1.00 62.78 94 THR A N 1
ATOM 691 C CA . THR A 1 94 ? 7.276 -2.234 -13.480 1.00 62.78 94 THR A CA 1
ATOM 692 C C . THR A 1 94 ? 6.355 -1.346 -12.652 1.00 62.78 94 THR A C 1
ATOM 694 O O . THR A 1 94 ? 5.290 -1.801 -12.250 1.00 62.78 94 THR A O 1
ATOM 697 N N . ALA A 1 95 ? 6.709 -0.071 -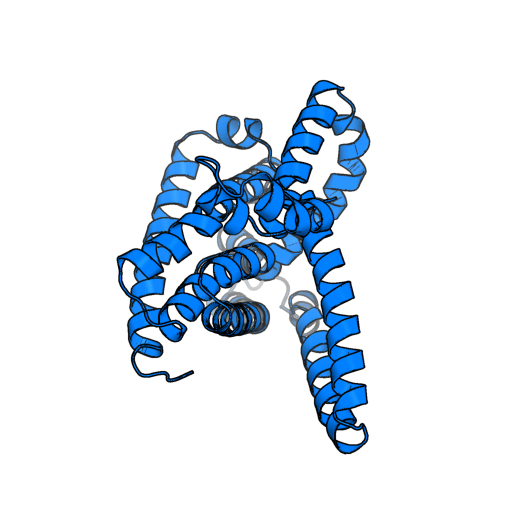12.474 1.00 65.19 95 ALA A N 1
ATOM 698 C CA . ALA A 1 95 ? 5.845 0.904 -11.815 1.00 65.19 95 ALA A CA 1
ATOM 699 C C . ALA A 1 95 ? 4.474 0.999 -12.499 1.00 65.19 95 ALA A C 1
ATOM 701 O O . ALA A 1 95 ? 3.440 0.887 -11.850 1.00 65.19 95 ALA A O 1
ATOM 702 N N . THR A 1 96 ? 4.462 1.121 -13.829 1.00 70.06 96 THR A N 1
ATOM 703 C CA . THR A 1 96 ? 3.216 1.217 -14.601 1.00 70.06 96 THR A CA 1
ATOM 704 C C . THR A 1 96 ? 2.353 -0.042 -14.466 1.00 70.06 96 THR A C 1
ATOM 706 O O . THR A 1 96 ? 1.139 0.083 -14.352 1.00 70.06 96 THR A O 1
ATOM 709 N N . MET A 1 97 ? 2.943 -1.244 -14.449 1.00 72.44 97 MET A N 1
ATOM 710 C CA . MET A 1 97 ? 2.202 -2.496 -14.229 1.00 72.44 97 MET A CA 1
ATOM 711 C C . MET A 1 97 ? 1.584 -2.588 -12.835 1.00 72.44 97 MET A C 1
ATOM 713 O O . MET A 1 97 ? 0.431 -3.003 -12.716 1.00 72.44 97 MET A O 1
ATOM 717 N N . VAL A 1 98 ? 2.351 -2.216 -11.803 1.00 72.94 98 VAL A N 1
ATOM 718 C CA . VAL A 1 98 ? 1.870 -2.189 -10.416 1.00 72.94 98 VAL A CA 1
ATOM 719 C C . VAL A 1 98 ? 0.673 -1.251 -10.337 1.00 72.94 98 VAL A C 1
ATOM 721 O O . VAL A 1 98 ? -0.415 -1.691 -9.991 1.00 72.94 98 VAL A O 1
ATOM 724 N N . ILE A 1 99 ? 0.815 -0.012 -10.816 1.00 73.00 99 ILE A N 1
ATOM 725 C CA . ILE A 1 99 ? -0.276 0.973 -10.834 1.00 73.00 99 ILE A CA 1
ATOM 726 C C . ILE A 1 99 ? -1.484 0.457 -11.631 1.00 73.00 99 ILE A C 1
ATOM 728 O O . ILE A 1 99 ? -2.619 0.558 -11.172 1.00 73.00 99 ILE A O 1
ATOM 732 N N . ALA A 1 100 ? -1.261 -0.129 -12.812 1.00 77.62 100 ALA A N 1
ATOM 733 C CA . ALA A 1 100 ? -2.333 -0.655 -13.658 1.00 77.62 100 ALA A CA 1
ATOM 734 C C . ALA A 1 100 ? -3.109 -1.816 -13.014 1.00 77.62 100 ALA A C 1
ATOM 736 O O . ALA A 1 100 ? -4.262 -2.038 -13.376 1.00 77.62 100 ALA A O 1
ATOM 737 N N . SER A 1 101 ? -2.495 -2.540 -12.078 1.00 78.25 101 SER A N 1
ATOM 738 C CA . SER A 1 101 ? -3.122 -3.658 -11.366 1.00 78.25 101 SER A CA 1
ATOM 739 C C . SER A 1 101 ? -3.723 -3.224 -10.026 1.00 78.25 101 SER A C 1
ATOM 741 O O . SER A 1 101 ? -4.784 -3.707 -9.632 1.00 78.25 101 SER A O 1
ATOM 743 N N . GLU A 1 102 ? -3.093 -2.268 -9.344 1.00 77.81 102 GLU A N 1
ATOM 744 C CA . GLU A 1 102 ? -3.562 -1.711 -8.074 1.00 77.81 102 GLU A CA 1
ATOM 745 C C . GLU A 1 102 ? -4.794 -0.827 -8.239 1.00 77.81 102 GLU A C 1
ATOM 747 O O . GLU A 1 102 ? -5.744 -0.973 -7.475 1.00 77.81 102 GLU A O 1
ATOM 752 N N . LEU A 1 103 ? -4.805 0.069 -9.235 1.00 79.38 103 LEU A N 1
ATOM 753 C CA . LEU A 1 103 ? -5.902 1.026 -9.406 1.00 79.38 103 LEU A CA 1
ATOM 754 C C . LEU A 1 103 ? -7.272 0.345 -9.541 1.00 79.38 103 LEU A C 1
ATOM 756 O O . LEU A 1 103 ? -8.191 0.760 -8.838 1.00 79.38 103 LEU A O 1
ATOM 760 N N . PRO A 1 104 ? -7.442 -0.709 -10.365 1.00 86.38 104 PRO A N 1
ATOM 761 C CA . PRO A 1 104 ? -8.693 -1.460 -10.386 1.00 86.38 104 PRO A CA 1
ATOM 762 C C . PRO A 1 104 ? -8.973 -2.177 -9.062 1.00 86.38 104 PRO A C 1
ATOM 764 O O . PRO A 1 104 ? -10.120 -2.219 -8.625 1.00 86.38 104 PRO A O 1
ATOM 767 N N . SER A 1 105 ? -7.939 -2.713 -8.405 1.00 87.94 105 SER A N 1
ATOM 768 C CA . SER A 1 105 ? -8.076 -3.468 -7.151 1.00 87.94 105 SER A CA 1
ATOM 769 C C . SER A 1 105 ? -8.646 -2.629 -6.004 1.00 87.94 105 SER A C 1
ATOM 771 O O . SER A 1 105 ? -9.318 -3.192 -5.144 1.00 87.94 105 SER A O 1
ATOM 773 N N . ILE A 1 106 ? -8.458 -1.300 -6.029 1.00 85.25 106 ILE A N 1
ATOM 774 C CA . ILE A 1 106 ? -9.079 -0.374 -5.066 1.00 85.25 106 ILE A CA 1
ATOM 775 C C . ILE A 1 106 ? -10.603 -0.518 -5.047 1.00 85.25 106 ILE A C 1
ATOM 777 O O . ILE A 1 106 ? -11.201 -0.450 -3.983 1.00 85.25 106 ILE A O 1
ATOM 781 N N . PHE A 1 107 ? -11.219 -0.747 -6.207 1.00 86.94 107 PHE A N 1
ATOM 782 C CA . PHE A 1 107 ? -12.672 -0.861 -6.340 1.00 86.94 107 PHE A CA 1
ATOM 783 C C . PHE A 1 107 ? -13.129 -2.316 -6.401 1.00 86.94 107 PHE A C 1
ATOM 785 O O . PHE A 1 107 ? -14.142 -2.679 -5.810 1.00 86.94 107 PHE A O 1
ATOM 792 N N . ILE A 1 108 ? -12.373 -3.161 -7.106 1.00 92.56 108 ILE A N 1
ATOM 793 C CA . ILE A 1 108 ? -12.746 -4.555 -7.346 1.00 92.56 108 ILE A CA 1
ATOM 794 C C . ILE A 1 108 ? -12.706 -5.365 -6.052 1.00 92.56 108 ILE A C 1
ATOM 796 O O . ILE A 1 108 ? -13.613 -6.159 -5.838 1.00 92.56 108 ILE A O 1
ATOM 800 N N . LEU A 1 109 ? -11.693 -5.201 -5.192 1.00 94.62 109 LEU A N 1
ATOM 801 C CA . LEU A 1 109 ? -11.594 -6.032 -3.987 1.00 94.62 109 LEU A CA 1
ATOM 802 C C . LEU A 1 109 ? -12.695 -5.727 -2.960 1.00 94.62 109 LEU A C 1
ATOM 804 O O . LEU A 1 109 ? -13.314 -6.689 -2.511 1.00 94.62 109 LEU A O 1
ATOM 808 N N . PRO A 1 110 ? -13.012 -4.458 -2.626 1.00 92.38 110 PRO A N 1
ATOM 809 C CA . PRO A 1 110 ? -14.160 -4.151 -1.769 1.00 92.38 110 PRO A CA 1
ATOM 810 C C . PRO A 1 110 ? -15.484 -4.630 -2.365 1.00 92.38 110 PRO A C 1
ATOM 812 O O . PRO A 1 110 ? -16.270 -5.268 -1.674 1.00 92.38 110 PRO A O 1
ATOM 815 N N . TRP A 1 111 ? -15.698 -4.413 -3.668 1.00 92.94 111 TRP A N 1
ATOM 816 C CA . TRP A 1 111 ? -16.898 -4.890 -4.358 1.00 92.94 111 TRP A CA 1
ATOM 817 C C . TRP A 1 111 ? -17.027 -6.419 -4.326 1.00 92.94 111 TRP A C 1
ATOM 819 O O . TRP A 1 111 ? -18.105 -6.950 -4.072 1.00 92.94 111 TRP A O 1
ATOM 829 N N . LEU A 1 112 ? -15.929 -7.146 -4.551 1.00 96.25 112 LEU A N 1
ATOM 830 C CA . LEU A 1 112 ? -15.919 -8.602 -4.433 1.00 96.25 112 LEU A CA 1
ATOM 831 C C . LEU A 1 112 ? -16.117 -9.057 -2.987 1.00 96.25 112 LEU A C 1
ATOM 833 O O . LEU A 1 112 ? -16.747 -10.087 -2.776 1.00 96.25 112 LEU A O 1
ATOM 837 N N . ALA A 1 113 ? -15.592 -8.328 -2.002 1.00 96.31 113 ALA A N 1
ATOM 838 C CA . ALA A 1 113 ? -15.784 -8.656 -0.595 1.00 96.31 113 ALA A CA 1
ATOM 839 C C . ALA A 1 113 ? -17.261 -8.554 -0.192 1.00 96.31 113 ALA A C 1
ATOM 841 O O . ALA A 1 113 ? -17.767 -9.469 0.457 1.00 96.31 113 ALA A O 1
ATOM 842 N N . ASP A 1 114 ? -17.953 -7.508 -0.648 1.00 93.75 114 ASP A N 1
ATOM 843 C CA . ASP A 1 114 ? -19.397 -7.338 -0.463 1.00 93.75 114 ASP A CA 1
ATOM 844 C C . ASP A 1 114 ? -20.194 -8.429 -1.198 1.00 93.75 114 ASP A C 1
ATOM 846 O O . ASP A 1 114 ? -21.006 -9.130 -0.597 1.00 93.75 114 ASP A O 1
ATOM 850 N N . LEU A 1 115 ? -19.871 -8.682 -2.473 1.00 95.88 115 LEU A N 1
ATOM 851 C CA . LEU A 1 115 ? -20.515 -9.729 -3.277 1.00 95.88 115 LEU A CA 1
ATOM 852 C C . LEU A 1 115 ? -20.376 -11.131 -2.659 1.00 95.88 115 LEU A C 1
ATOM 854 O O . LEU A 1 115 ? -21.276 -11.962 -2.783 1.00 95.88 115 LEU A O 1
ATOM 858 N N . LEU A 1 116 ? -19.236 -11.409 -2.028 1.00 96.00 116 LEU A N 1
ATOM 859 C CA . LEU A 1 116 ? -18.953 -12.675 -1.353 1.00 96.00 116 LEU A CA 1
ATOM 860 C C . LEU A 1 116 ? -19.478 -12.714 0.092 1.00 96.00 116 LEU A C 1
ATOM 862 O O . LEU A 1 116 ? -19.388 -13.767 0.724 1.00 96.00 116 LEU A O 1
ATOM 866 N N . GLY A 1 117 ? -20.013 -11.606 0.617 1.00 95.19 117 GLY A N 1
ATOM 867 C CA . GLY A 1 117 ? -20.507 -11.500 1.990 1.00 95.19 117 GLY A CA 1
ATOM 868 C C . GLY A 1 117 ? -19.415 -11.714 3.041 1.00 95.19 117 GLY A C 1
ATOM 869 O O . GLY A 1 117 ? -19.653 -12.379 4.050 1.00 95.19 117 GLY A O 1
ATOM 870 N N . LEU A 1 118 ? -18.197 -11.227 2.784 1.00 96.38 118 LEU A N 1
ATOM 871 C CA . LEU A 1 118 ? -17.070 -11.400 3.701 1.00 96.38 118 LEU A CA 1
ATOM 872 C C . LEU A 1 118 ? -17.267 -10.564 4.970 1.00 96.38 118 LEU A C 1
ATOM 874 O O . LEU A 1 118 ? -17.735 -9.429 4.914 1.00 96.38 118 LEU A O 1
ATOM 878 N N . SER A 1 119 ? -16.853 -11.102 6.121 1.00 96.56 119 SER A N 1
ATOM 879 C CA . SER A 1 119 ? -16.805 -10.314 7.355 1.00 96.56 119 SER A CA 1
ATOM 880 C C . SER A 1 119 ? -15.787 -9.170 7.231 1.00 96.56 119 SER A C 1
ATOM 882 O O . SER A 1 119 ? -14.808 -9.317 6.485 1.00 96.56 119 SER A O 1
ATOM 884 N N . PRO A 1 120 ? -15.934 -8.068 7.994 1.00 96.12 120 PRO A N 1
ATOM 885 C CA . PRO A 1 120 ? -14.973 -6.962 7.969 1.00 96.12 120 PRO A CA 1
ATOM 886 C C . PRO A 1 120 ? -13.530 -7.412 8.232 1.00 96.12 120 PRO A C 1
ATOM 888 O O . PRO A 1 120 ? -12.592 -6.940 7.591 1.00 96.12 120 PRO A O 1
ATOM 891 N N . ALA A 1 121 ? -13.347 -8.408 9.104 1.00 96.69 121 ALA A N 1
ATOM 892 C CA . ALA A 1 121 ? -12.038 -8.985 9.385 1.00 96.69 121 ALA A CA 1
ATOM 893 C C . ALA A 1 121 ? -11.409 -9.684 8.174 1.00 96.69 121 ALA A C 1
ATOM 895 O O . ALA A 1 121 ? -10.245 -9.435 7.848 1.00 96.69 121 ALA A O 1
ATOM 896 N N . VAL A 1 122 ? -12.172 -10.529 7.475 1.00 97.44 122 VAL A N 1
ATOM 897 C CA . VAL A 1 122 ? -11.681 -11.231 6.282 1.00 97.44 122 VAL A CA 1
ATOM 898 C C . VAL A 1 122 ? -11.477 -10.250 5.128 1.00 97.44 122 VAL A C 1
ATOM 900 O O . VAL A 1 122 ? -10.440 -10.307 4.467 1.00 97.44 122 VAL A O 1
ATOM 903 N N . ALA A 1 123 ? -12.415 -9.325 4.910 1.00 97.19 123 ALA A N 1
ATOM 904 C CA . ALA A 1 123 ? -12.319 -8.293 3.881 1.00 97.19 123 ALA A CA 1
ATOM 905 C C . ALA A 1 123 ? -11.091 -7.397 4.101 1.00 97.19 123 ALA A C 1
ATOM 907 O O . ALA A 1 123 ? -10.268 -7.240 3.197 1.00 97.19 123 ALA A O 1
ATOM 908 N N . GLY A 1 124 ? -10.912 -6.885 5.321 1.00 96.06 124 GLY A N 1
ATOM 909 C CA . GLY A 1 124 ? -9.763 -6.071 5.703 1.00 96.06 124 GLY A CA 1
ATOM 910 C C . GLY A 1 124 ? -8.440 -6.814 5.527 1.00 96.06 124 GLY A C 1
ATOM 911 O O . GLY A 1 124 ? -7.522 -6.309 4.877 1.00 96.06 124 GLY A O 1
ATOM 912 N N . ALA A 1 125 ? -8.344 -8.052 6.020 1.00 96.31 125 ALA A N 1
ATOM 913 C CA . ALA A 1 125 ? -7.136 -8.858 5.863 1.00 96.31 125 ALA A CA 1
ATOM 914 C C . ALA A 1 125 ? -6.823 -9.179 4.394 1.00 96.31 125 ALA A C 1
ATOM 916 O O . ALA A 1 125 ? -5.659 -9.152 3.984 1.00 96.31 125 ALA A O 1
ATOM 917 N N . TRP A 1 126 ? -7.849 -9.441 3.583 1.00 97.00 126 TRP A N 1
ATOM 918 C CA . TRP A 1 126 ? -7.696 -9.720 2.160 1.00 97.00 126 TRP A CA 1
ATOM 919 C C . TRP A 1 126 ? -7.229 -8.489 1.376 1.00 97.00 126 TRP A C 1
ATOM 921 O O . TRP A 1 126 ? -6.253 -8.579 0.625 1.00 97.00 126 TRP A O 1
ATOM 931 N N . ILE A 1 127 ? -7.858 -7.332 1.600 1.00 95.25 127 ILE A N 1
ATOM 932 C CA . ILE A 1 127 ? -7.498 -6.050 0.978 1.00 95.25 127 ILE A CA 1
ATOM 933 C C . ILE A 1 127 ? -6.074 -5.644 1.375 1.00 95.25 127 ILE A C 1
ATOM 935 O O . ILE A 1 127 ? -5.224 -5.420 0.508 1.00 95.25 127 ILE A O 1
ATOM 939 N N . GLY A 1 128 ? -5.784 -5.611 2.680 1.00 90.38 128 GLY A N 1
ATOM 940 C CA . GLY A 1 128 ? -4.462 -5.264 3.207 1.00 90.38 128 GLY A CA 1
ATOM 941 C C . GLY A 1 128 ? -3.372 -6.245 2.783 1.00 90.38 128 GLY A C 1
ATOM 942 O O . GLY A 1 128 ? -2.208 -5.867 2.645 1.00 90.38 128 GLY A O 1
ATOM 943 N N . GLY A 1 129 ? -3.746 -7.500 2.537 1.00 87.75 129 GLY A N 1
ATOM 944 C CA . GLY A 1 129 ? -2.836 -8.552 2.113 1.00 87.75 129 GLY A CA 1
ATOM 945 C C . GLY A 1 129 ? -2.402 -8.475 0.647 1.00 87.75 129 GLY A C 1
ATOM 946 O O . GLY A 1 129 ? -1.296 -8.924 0.349 1.00 87.75 129 GLY A O 1
ATOM 947 N N . ASN A 1 130 ? -3.241 -7.923 -0.242 1.00 87.56 130 ASN A N 1
ATOM 948 C CA . ASN A 1 130 ? -3.084 -8.056 -1.701 1.00 87.56 130 ASN A CA 1
ATOM 949 C C . ASN A 1 130 ? -2.824 -6.762 -2.461 1.00 87.56 130 ASN A C 1
ATOM 951 O O . ASN A 1 130 ? -2.238 -6.811 -3.537 1.00 87.56 130 ASN A O 1
ATOM 955 N N . ILE A 1 131 ? -3.269 -5.616 -1.953 1.00 84.75 131 ILE A N 1
ATOM 956 C CA . ILE A 1 131 ? -2.938 -4.339 -2.587 1.00 84.75 131 ILE A CA 1
ATOM 957 C C . ILE A 1 131 ? -1.528 -3.957 -2.145 1.00 84.75 131 ILE A C 1
ATOM 959 O O . ILE A 1 131 ? -1.276 -3.891 -0.946 1.00 84.75 131 ILE A O 1
ATOM 963 N N . ASP A 1 132 ? -0.593 -3.736 -3.070 1.00 76.00 132 ASP A N 1
ATOM 964 C CA . ASP A 1 132 ? 0.830 -3.629 -2.717 1.00 76.00 132 ASP A CA 1
ATOM 965 C C . ASP A 1 132 ? 1.189 -2.280 -2.067 1.00 76.00 132 ASP A C 1
ATOM 967 O O . ASP A 1 132 ? 2.030 -2.236 -1.163 1.00 76.00 132 ASP A O 1
ATOM 971 N N . THR A 1 133 ? 0.506 -1.189 -2.423 1.00 74.00 133 THR A N 1
ATOM 972 C CA . THR A 1 133 ? 0.730 0.138 -1.835 1.00 74.00 133 THR A CA 1
ATOM 973 C C . THR A 1 133 ? -0.170 0.444 -0.635 1.00 74.00 133 THR A C 1
ATOM 975 O O . THR A 1 133 ? -1.390 0.296 -0.674 1.00 74.00 133 THR A O 1
ATOM 978 N N . THR A 1 134 ? 0.425 0.988 0.436 1.00 74.31 134 THR A N 1
ATOM 979 C CA . THR A 1 134 ? -0.301 1.430 1.646 1.00 74.31 134 THR A CA 1
ATOM 980 C C . THR A 1 134 ? -1.418 2.413 1.328 1.00 74.31 134 THR A C 1
ATOM 982 O O . THR A 1 134 ? -2.489 2.354 1.915 1.00 74.31 134 THR A O 1
ATOM 985 N N . ALA A 1 135 ? -1.167 3.307 0.375 1.00 69.31 135 ALA A N 1
ATOM 986 C CA . ALA A 1 135 ? -2.133 4.302 -0.034 1.00 69.31 135 ALA A CA 1
ATOM 987 C C . ALA A 1 135 ? -3.368 3.604 -0.649 1.00 69.31 135 ALA A C 1
ATOM 989 O O . ALA A 1 135 ? -4.481 3.758 -0.151 1.00 69.31 135 ALA A O 1
ATOM 990 N N . ALA A 1 136 ? -3.186 2.753 -1.661 1.00 75.31 136 ALA A N 1
ATOM 991 C CA . ALA A 1 136 ? -4.301 2.038 -2.277 1.00 75.31 136 ALA A CA 1
ATOM 992 C C . ALA A 1 136 ? -5.025 1.095 -1.293 1.00 75.31 136 ALA A C 1
ATOM 994 O O . ALA A 1 136 ? -6.246 0.987 -1.367 1.00 75.31 136 ALA A O 1
ATOM 995 N N . VAL A 1 137 ? -4.316 0.489 -0.327 1.00 83.69 137 VAL A N 1
ATOM 996 C CA . VAL A 1 137 ? -4.942 -0.266 0.777 1.00 83.69 137 VAL A CA 1
ATOM 997 C C . VAL A 1 137 ? -5.877 0.618 1.587 1.00 83.69 137 VAL A C 1
ATOM 999 O O . VAL A 1 137 ? -6.999 0.208 1.854 1.00 83.69 137 VAL A O 1
ATOM 1002 N N . SER A 1 138 ? -5.446 1.819 1.980 1.00 79.12 138 SER A N 1
ATOM 1003 C CA . SER A 1 138 ? -6.301 2.723 2.750 1.00 79.12 138 SER A CA 1
ATOM 1004 C C . SER A 1 138 ? -7.520 3.179 1.944 1.00 79.12 138 SER A C 1
ATOM 1006 O O . SER A 1 138 ? -8.606 3.286 2.499 1.00 79.12 138 SER A O 1
ATOM 1008 N N . ALA A 1 139 ? -7.368 3.392 0.634 1.00 75.12 139 ALA A N 1
ATOM 1009 C CA . ALA A 1 139 ? -8.489 3.721 -0.246 1.00 75.12 139 ALA A CA 1
ATOM 1010 C C . ALA A 1 139 ? -9.513 2.577 -0.334 1.00 75.12 139 ALA A C 1
ATOM 1012 O O . ALA A 1 139 ? -10.706 2.789 -0.144 1.00 75.12 139 ALA A O 1
ATOM 1013 N N . ALA A 1 140 ? -9.036 1.358 -0.591 1.00 86.56 140 ALA A N 1
ATOM 1014 C CA . ALA A 1 140 ? -9.874 0.169 -0.699 1.00 86.56 140 ALA A CA 1
ATOM 1015 C C . ALA A 1 140 ? -10.505 -0.219 0.644 1.00 86.56 140 ALA A C 1
ATOM 1017 O O . ALA A 1 140 ? -11.659 -0.618 0.706 1.00 86.56 140 ALA A O 1
ATOM 1018 N N . GLY A 1 141 ? -9.746 -0.086 1.731 1.00 87.44 141 GLY A N 1
ATOM 1019 C CA . GLY A 1 141 ? -10.218 -0.338 3.083 1.00 87.44 141 GLY A CA 1
ATOM 1020 C C . GLY A 1 141 ? -11.357 0.602 3.455 1.00 87.44 141 GLY A C 1
ATOM 1021 O O . GLY A 1 141 ? -12.369 0.128 3.945 1.00 87.44 141 GLY A O 1
ATOM 1022 N N . ALA A 1 142 ? -11.230 1.902 3.157 1.00 79.81 142 ALA A N 1
ATOM 1023 C CA . ALA A 1 142 ? -12.294 2.878 3.400 1.00 79.81 142 ALA A CA 1
ATOM 1024 C C . ALA A 1 142 ? -13.581 2.517 2.639 1.00 79.81 142 ALA A C 1
ATOM 1026 O O . ALA A 1 142 ? -14.658 2.502 3.226 1.00 79.81 142 ALA A O 1
ATOM 1027 N N . LEU A 1 143 ? -13.446 2.117 1.369 1.00 82.25 143 LEU A N 1
ATOM 1028 C CA . LEU A 1 143 ? -14.550 1.599 0.552 1.00 82.25 143 LEU A CA 1
ATOM 1029 C C . LEU A 1 143 ? -15.208 0.335 1.129 1.00 82.25 143 LEU A C 1
ATOM 1031 O O . LEU A 1 143 ? -16.388 0.101 0.890 1.00 82.25 143 LEU A O 1
ATOM 1035 N N . ALA A 1 144 ? -14.455 -0.487 1.862 1.00 87.88 144 ALA A N 1
ATOM 1036 C CA . ALA A 1 144 ? -14.929 -1.721 2.490 1.00 87.88 144 ALA A CA 1
ATOM 1037 C C . ALA A 1 144 ? -15.446 -1.531 3.933 1.00 87.88 144 ALA A C 1
ATOM 1039 O O . ALA A 1 144 ? -15.803 -2.517 4.581 1.00 87.88 144 ALA A O 1
ATOM 1040 N N . GLY A 1 145 ? -15.455 -0.298 4.453 1.00 85.44 145 GLY A N 1
ATOM 1041 C CA . GLY A 1 145 ? -15.895 0.042 5.810 1.00 85.44 145 GLY A CA 1
ATOM 1042 C C . GLY A 1 145 ? -14.758 0.287 6.810 1.00 85.44 145 GLY A C 1
ATOM 1043 O O . GLY A 1 145 ? -13.619 -0.140 6.622 1.00 85.44 145 GLY A O 1
ATOM 1044 N N . GLU A 1 146 ? -15.073 0.987 7.903 1.00 82.88 146 GLU A N 1
ATOM 1045 C CA . GLU A 1 146 ? -14.085 1.465 8.884 1.00 82.88 146 GLU A CA 1
ATOM 1046 C C . GLU A 1 146 ? -13.309 0.327 9.571 1.00 82.88 146 GLU A C 1
ATOM 1048 O O . GLU A 1 146 ? -12.079 0.373 9.644 1.00 82.88 146 GLU A O 1
ATOM 1053 N N . ASP A 1 147 ? -13.995 -0.743 9.969 1.00 89.31 147 ASP A N 1
ATOM 1054 C CA . ASP A 1 147 ? -13.376 -1.937 10.561 1.00 89.31 147 ASP A CA 1
ATOM 1055 C C . ASP A 1 147 ? -12.414 -2.627 9.579 1.00 89.31 147 ASP A C 1
ATOM 1057 O O . ASP A 1 147 ? -11.260 -2.934 9.905 1.00 89.31 147 ASP A O 1
ATOM 1061 N N . SER A 1 148 ? -12.858 -2.804 8.329 1.00 92.75 148 SER A N 1
ATOM 1062 C CA . SER A 1 148 ? -12.044 -3.358 7.243 1.00 92.75 148 SER A CA 1
ATOM 1063 C C . SER A 1 148 ? -10.801 -2.502 6.995 1.00 92.75 148 SER A C 1
ATOM 1065 O O . SER A 1 148 ? -9.706 -3.042 6.825 1.00 92.75 148 SER A O 1
ATOM 1067 N N . LEU A 1 149 ? -10.934 -1.170 7.004 1.00 85.56 149 LEU A N 1
ATOM 1068 C CA . LEU A 1 149 ? -9.827 -0.225 6.852 1.00 85.56 149 LEU A CA 1
ATOM 1069 C C . LEU A 1 149 ? -8.782 -0.372 7.960 1.00 85.56 149 LEU A C 1
ATOM 1071 O O . LEU A 1 149 ? -7.580 -0.393 7.664 1.00 85.56 149 LEU A O 1
ATOM 1075 N N . GLN A 1 150 ? -9.212 -0.456 9.219 1.00 85.88 150 GLN A N 1
ATOM 1076 C CA . GLN A 1 150 ? -8.302 -0.606 10.354 1.00 85.88 150 GLN A CA 1
ATOM 1077 C C . GLN A 1 150 ? -7.495 -1.903 10.231 1.00 85.88 150 GLN A C 1
ATOM 1079 O O . GLN A 1 150 ? -6.261 -1.878 10.283 1.00 85.88 150 GLN A O 1
ATOM 1084 N N . ILE A 1 151 ? -8.170 -3.021 9.954 1.00 93.81 151 ILE A N 1
ATOM 1085 C CA . ILE A 1 151 ? -7.533 -4.336 9.807 1.00 93.81 151 ILE A CA 1
ATOM 1086 C C . ILE A 1 151 ? -6.613 -4.367 8.586 1.00 93.81 151 ILE A C 1
ATOM 1088 O O . ILE A 1 151 ? -5.464 -4.804 8.689 1.00 93.81 151 ILE A O 1
ATOM 1092 N N . ALA A 1 152 ? -7.064 -3.845 7.444 1.00 91.44 152 ALA A N 1
ATOM 1093 C CA . ALA A 1 152 ? -6.257 -3.759 6.231 1.00 91.44 152 ALA A CA 1
ATOM 1094 C C . ALA A 1 152 ? -4.975 -2.947 6.455 1.00 91.44 152 ALA A C 1
ATOM 1096 O O . ALA A 1 152 ? -3.891 -3.346 6.017 1.00 91.44 152 ALA A O 1
ATOM 1097 N N . SER A 1 153 ? -5.085 -1.837 7.186 1.00 82.88 153 SER A N 1
ATOM 1098 C CA . SER A 1 153 ? -3.948 -0.989 7.545 1.00 82.88 153 SER A CA 1
ATOM 1099 C C . SER A 1 153 ? -2.955 -1.731 8.439 1.00 82.88 153 SER A C 1
ATOM 1101 O O . SER A 1 153 ? -1.753 -1.683 8.172 1.00 82.88 153 SER A O 1
ATOM 1103 N N . ILE A 1 154 ? -3.437 -2.467 9.448 1.00 88.12 154 ILE A N 1
ATOM 1104 C CA . ILE A 1 154 ? -2.589 -3.291 10.322 1.00 88.12 154 ILE A CA 1
ATOM 1105 C C . ILE A 1 154 ? -1.857 -4.355 9.503 1.00 88.12 154 ILE A C 1
ATOM 1107 O O . ILE A 1 154 ? -0.627 -4.398 9.533 1.00 88.12 154 ILE A O 1
ATOM 1111 N N . VAL A 1 155 ? -2.581 -5.161 8.718 1.00 90.38 155 VAL A N 1
ATOM 1112 C CA . VAL A 1 155 ? -1.990 -6.221 7.885 1.00 90.38 155 VAL A CA 1
ATOM 1113 C C . VAL A 1 155 ? -0.920 -5.649 6.957 1.00 90.38 155 VAL A C 1
ATOM 1115 O O . VAL A 1 155 ? 0.190 -6.189 6.883 1.00 90.38 155 VAL A O 1
ATOM 1118 N N . LYS A 1 156 ? -1.198 -4.519 6.298 1.00 86.06 156 LYS A N 1
ATOM 1119 C CA . LYS A 1 156 ? -0.234 -3.878 5.401 1.00 86.06 156 LYS A CA 1
ATOM 1120 C C . LYS A 1 156 ? 0.991 -3.352 6.144 1.00 86.06 156 LYS A C 1
ATOM 1122 O O . LYS A 1 156 ? 2.115 -3.561 5.690 1.00 86.06 156 LYS A O 1
ATOM 1127 N N . VAL A 1 157 ? 0.818 -2.690 7.286 1.00 77.00 157 VAL A N 1
ATOM 1128 C CA . VAL A 1 157 ? 1.948 -2.201 8.091 1.00 77.00 157 VAL A CA 1
ATOM 1129 C C . VAL A 1 157 ? 2.803 -3.367 8.587 1.00 77.00 157 VAL A C 1
ATOM 1131 O O . VAL A 1 157 ? 4.031 -3.288 8.515 1.00 77.00 157 VAL A O 1
ATOM 1134 N N . THR A 1 158 ? 2.190 -4.476 9.004 1.00 82.06 158 THR A N 1
ATOM 1135 C CA . THR A 1 158 ? 2.911 -5.697 9.376 1.00 82.06 158 THR A CA 1
ATOM 1136 C C . THR A 1 158 ? 3.712 -6.250 8.199 1.00 82.06 158 THR A C 1
ATOM 1138 O O . THR A 1 158 ? 4.900 -6.522 8.362 1.00 82.06 158 THR A O 1
ATOM 1141 N N . GLN A 1 159 ? 3.130 -6.356 7.000 1.00 76.00 159 GLN A N 1
ATOM 1142 C CA . GLN A 1 159 ? 3.871 -6.764 5.798 1.00 76.00 159 GLN A CA 1
ATOM 1143 C C . GLN A 1 159 ? 5.049 -5.822 5.506 1.00 76.00 159 GLN A C 1
ATOM 1145 O O . GLN A 1 159 ? 6.174 -6.280 5.286 1.00 76.00 159 GLN A O 1
ATOM 1150 N N . ASN A 1 160 ? 4.815 -4.509 5.577 1.00 71.38 160 ASN A N 1
ATOM 1151 C CA . ASN A 1 160 ? 5.834 -3.479 5.382 1.00 71.38 160 ASN A CA 1
ATOM 1152 C C . ASN A 1 160 ? 6.981 -3.604 6.396 1.00 71.38 160 ASN A C 1
ATOM 1154 O O . ASN A 1 160 ? 8.146 -3.426 6.038 1.00 71.38 160 ASN A O 1
ATOM 1158 N N . ALA A 1 161 ? 6.681 -3.955 7.646 1.00 70.88 161 ALA A N 1
ATOM 1159 C CA . ALA A 1 161 ? 7.692 -4.203 8.667 1.00 70.88 161 ALA A CA 1
ATOM 1160 C C . ALA A 1 161 ? 8.461 -5.515 8.420 1.00 70.88 161 ALA A C 1
ATOM 1162 O O . ALA A 1 161 ? 9.694 -5.543 8.489 1.00 70.88 161 ALA A O 1
ATOM 1163 N N . LEU A 1 162 ? 7.750 -6.596 8.080 1.00 70.06 162 LEU A N 1
ATOM 1164 C CA . LEU A 1 162 ? 8.324 -7.925 7.848 1.00 70.06 162 LEU A CA 1
ATOM 1165 C C . LEU A 1 162 ? 9.192 -7.997 6.594 1.00 70.06 162 LEU A C 1
ATOM 1167 O O . LEU A 1 162 ? 10.131 -8.792 6.559 1.00 70.06 162 LEU A O 1
ATOM 1171 N N . ILE A 1 163 ? 8.954 -7.134 5.606 1.00 66.38 163 ILE A N 1
ATOM 1172 C CA . ILE A 1 163 ? 9.825 -6.962 4.441 1.00 66.38 163 ILE A CA 1
ATOM 1173 C C . ILE A 1 163 ? 11.294 -6.826 4.856 1.00 66.38 163 ILE A C 1
ATOM 1175 O O . ILE A 1 163 ? 12.158 -7.433 4.229 1.00 66.38 163 ILE A O 1
ATOM 1179 N N . GLY A 1 164 ? 11.588 -6.090 5.934 1.00 61.75 164 GLY A N 1
ATOM 1180 C CA . GLY A 1 164 ? 12.951 -5.929 6.440 1.00 61.75 164 GLY A CA 1
ATOM 1181 C C . GLY A 1 164 ? 13.561 -7.217 6.981 1.00 61.75 164 GLY A C 1
ATOM 1182 O O . GLY A 1 164 ? 14.744 -7.486 6.774 1.00 61.75 164 GLY A O 1
ATOM 1183 N N . VAL A 1 165 ? 12.746 -8.039 7.634 1.00 68.19 165 VAL A N 1
ATOM 1184 C CA . VAL A 1 165 ? 13.161 -9.342 8.160 1.00 68.19 165 VAL A CA 1
ATOM 1185 C C . VAL A 1 165 ? 13.396 -10.320 7.012 1.00 68.19 165 VAL A C 1
ATOM 1187 O O . VAL A 1 165 ? 14.455 -10.942 6.942 1.00 68.19 165 VAL A O 1
ATOM 1190 N N . VAL A 1 166 ? 12.458 -10.403 6.065 1.00 65.94 166 VAL A N 1
ATOM 1191 C CA . VAL A 1 166 ? 12.566 -11.251 4.867 1.00 65.94 166 VAL A CA 1
ATOM 1192 C C . VAL A 1 166 ? 13.772 -10.840 4.024 1.00 65.94 166 VAL A C 1
ATOM 1194 O O . VAL A 1 166 ? 14.537 -11.690 3.578 1.00 65.94 166 VAL A O 1
ATOM 1197 N N . ALA A 1 167 ? 14.005 -9.539 3.870 1.00 61.09 167 ALA A N 1
ATOM 1198 C CA . ALA A 1 167 ? 15.175 -8.972 3.216 1.00 61.09 167 ALA A CA 1
ATOM 1199 C C . ALA A 1 167 ? 16.495 -9.478 3.809 1.00 61.09 167 ALA A C 1
ATOM 1201 O O . ALA A 1 167 ? 17.386 -9.929 3.081 1.00 61.09 167 ALA A O 1
ATOM 1202 N N . VAL A 1 168 ? 16.622 -9.403 5.134 1.00 65.69 168 VAL A N 1
ATOM 1203 C CA . VAL A 1 168 ? 17.786 -9.887 5.884 1.00 65.69 168 VAL A CA 1
ATOM 1204 C C . VAL A 1 168 ? 17.922 -11.404 5.742 1.00 65.69 168 VAL A C 1
ATOM 1206 O O . VAL A 1 168 ? 19.010 -11.884 5.424 1.00 65.69 168 VAL A O 1
ATOM 1209 N N . ALA A 1 169 ? 16.827 -12.151 5.898 1.00 68.62 169 ALA A N 1
ATOM 1210 C CA . ALA A 1 169 ? 16.808 -13.608 5.798 1.00 68.62 169 ALA A CA 1
ATOM 1211 C C . ALA A 1 169 ? 17.219 -14.100 4.403 1.00 68.62 169 ALA A C 1
ATOM 1213 O O . ALA A 1 169 ? 18.091 -14.959 4.289 1.00 68.62 169 ALA A O 1
ATOM 1214 N N . LEU A 1 170 ? 16.664 -13.512 3.339 1.00 61.19 170 LEU A N 1
ATOM 1215 C CA . LEU A 1 170 ? 17.043 -13.818 1.960 1.00 61.19 170 LEU A CA 1
ATOM 1216 C C . LEU A 1 170 ? 18.505 -13.451 1.697 1.00 61.19 170 LEU A C 1
ATOM 1218 O O . LEU A 1 170 ? 19.236 -14.237 1.104 1.00 61.19 170 LEU A O 1
ATOM 1222 N N . THR A 1 171 ? 18.962 -12.294 2.184 1.00 59.94 171 THR A N 1
ATOM 1223 C CA . THR A 1 171 ? 20.370 -11.880 2.071 1.00 59.94 171 THR A CA 1
ATOM 1224 C C . THR A 1 171 ? 21.306 -12.900 2.712 1.00 59.94 171 THR A C 1
ATOM 1226 O O . THR A 1 171 ? 22.289 -13.299 2.092 1.00 59.94 171 THR A O 1
ATOM 1229 N N . ALA A 1 172 ? 20.996 -13.341 3.932 1.00 65.75 172 ALA A N 1
ATOM 1230 C CA . ALA A 1 172 ? 21.772 -14.355 4.631 1.00 65.75 172 ALA A CA 1
ATOM 1231 C C . ALA A 1 172 ? 21.712 -15.705 3.905 1.00 65.75 172 ALA A C 1
ATOM 1233 O O . ALA A 1 172 ? 22.739 -16.352 3.728 1.00 65.75 172 ALA A O 1
ATOM 1234 N N . TRP A 1 173 ? 20.534 -16.119 3.434 1.00 67.31 173 TRP A N 1
ATOM 1235 C CA . TRP A 1 173 ? 20.369 -17.371 2.702 1.00 67.31 173 TRP A CA 1
ATOM 1236 C C . TRP A 1 173 ? 21.208 -17.396 1.420 1.00 67.31 173 TRP A C 1
ATOM 1238 O O . TRP A 1 173 ? 21.984 -18.330 1.230 1.00 67.31 173 TRP A O 1
ATOM 1248 N N . PHE A 1 174 ? 21.145 -16.352 0.589 1.00 61.66 174 PHE A N 1
ATOM 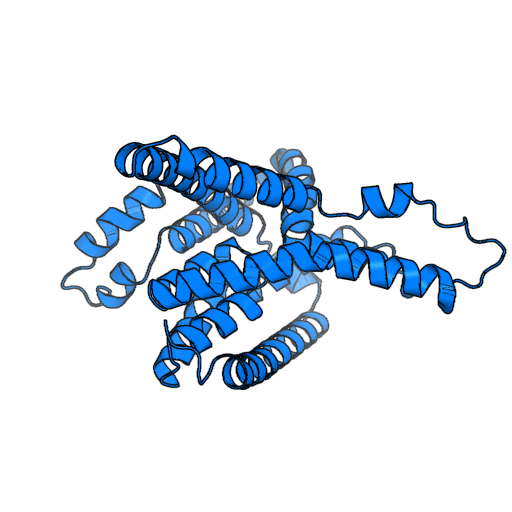1249 C CA . PHE A 1 174 ? 21.959 -16.268 -0.626 1.00 61.66 174 PHE A CA 1
ATOM 1250 C C . PHE A 1 174 ? 23.458 -16.276 -0.315 1.00 61.66 174 PHE A C 1
ATOM 1252 O O . PHE A 1 174 ? 24.188 -17.060 -0.914 1.00 61.66 174 PHE A O 1
ATOM 1259 N N . ALA A 1 175 ? 23.899 -15.501 0.677 1.00 64.19 175 ALA A N 1
ATOM 1260 C CA . ALA A 1 175 ? 25.306 -15.427 1.071 1.00 64.19 175 ALA A CA 1
ATOM 1261 C C . ALA A 1 175 ? 25.869 -16.740 1.627 1.00 64.19 175 ALA A C 1
ATOM 1263 O O . ALA A 1 175 ? 27.044 -17.043 1.452 1.00 64.19 175 ALA A O 1
ATOM 1264 N N . LEU A 1 176 ? 25.046 -17.506 2.349 1.00 69.06 176 LEU A N 1
ATOM 1265 C CA . LEU A 1 176 ? 25.490 -18.709 3.055 1.00 69.06 176 LEU A CA 1
ATOM 1266 C C . LEU A 1 176 ? 25.287 -19.993 2.237 1.00 69.06 176 LEU A C 1
ATOM 1268 O O . LEU A 1 176 ? 25.976 -20.992 2.474 1.00 69.06 176 LEU A O 1
ATOM 1272 N N . ARG A 1 177 ? 24.319 -20.007 1.311 1.00 65.56 177 ARG A N 1
ATOM 1273 C CA . ARG A 1 177 ? 23.906 -21.215 0.573 1.00 65.56 177 ARG A CA 1
ATOM 1274 C C . ARG A 1 177 ? 24.110 -21.136 -0.937 1.00 65.56 177 ARG A C 1
ATOM 1276 O O . ARG A 1 177 ? 24.385 -22.182 -1.514 1.00 65.56 177 ARG A O 1
ATOM 1283 N N . VAL A 1 178 ? 23.952 -19.970 -1.563 1.00 62.22 178 VAL A N 1
ATOM 1284 C CA . VAL A 1 178 ? 23.890 -19.850 -3.033 1.00 62.22 178 VAL A CA 1
ATOM 1285 C C . VAL A 1 178 ? 25.183 -19.277 -3.608 1.00 62.22 178 VAL A C 1
ATOM 1287 O O . VAL A 1 178 ? 25.775 -19.878 -4.497 1.00 62.22 178 VAL A O 1
ATOM 1290 N N . GLU A 1 179 ? 25.672 -18.167 -3.061 1.00 57.06 179 GLU A N 1
ATOM 1291 C CA . GLU A 1 179 ? 26.943 -17.541 -3.438 1.00 57.06 179 GLU A CA 1
ATOM 1292 C C . GLU A 1 179 ? 28.095 -18.163 -2.634 1.00 57.06 179 GLU A C 1
ATOM 1294 O O . GLU A 1 179 ? 28.763 -17.507 -1.841 1.00 57.06 179 GLU A O 1
ATOM 1299 N N . ARG A 1 180 ? 28.346 -19.462 -2.838 1.00 55.34 180 ARG A N 1
ATOM 1300 C CA . ARG A 1 180 ? 29.593 -20.116 -2.393 1.00 55.34 180 ARG A CA 1
ATOM 1301 C C . ARG A 1 180 ? 30.735 -19.879 -3.388 1.00 55.34 180 ARG A C 1
ATOM 1303 O O . ARG A 1 180 ? 31.487 -20.794 -3.702 1.00 55.34 180 ARG A O 1
ATOM 1310 N N . ASP A 1 181 ? 30.830 -18.666 -3.916 1.00 58.50 181 ASP A N 1
ATOM 1311 C CA . ASP A 1 181 ? 31.987 -18.245 -4.694 1.00 58.50 181 ASP A CA 1
ATOM 1312 C C . ASP A 1 181 ? 33.020 -17.683 -3.713 1.00 58.50 181 ASP A C 1
ATOM 1314 O O . ASP A 1 181 ? 32.787 -16.659 -3.072 1.00 58.50 181 ASP A O 1
ATOM 1318 N N . GLU A 1 182 ? 34.155 -18.366 -3.559 1.00 60.09 182 GLU A N 1
ATOM 1319 C CA . GLU A 1 182 ? 35.239 -17.936 -2.665 1.00 60.09 182 GLU A CA 1
ATOM 1320 C C . GLU A 1 182 ? 35.811 -16.557 -3.041 1.00 60.09 182 GLU A C 1
ATOM 1322 O O . GLU A 1 182 ? 36.441 -15.908 -2.204 1.00 60.09 182 GLU A O 1
ATOM 1327 N N . SER A 1 183 ? 35.566 -16.089 -4.272 1.00 59.66 183 SER A N 1
ATOM 1328 C CA . SER A 1 183 ? 35.986 -14.776 -4.764 1.00 59.66 183 SER A CA 1
ATOM 1329 C C . SER A 1 183 ? 34.961 -13.654 -4.534 1.00 59.66 183 SER A C 1
ATOM 1331 O O . SER A 1 183 ? 35.291 -12.476 -4.713 1.00 59.66 183 SER A O 1
ATOM 1333 N N . ALA A 1 184 ? 33.735 -13.977 -4.100 1.00 59.97 184 ALA A N 1
ATOM 1334 C CA . ALA A 1 184 ? 32.709 -12.977 -3.822 1.00 59.97 184 ALA A CA 1
ATOM 1335 C C . ALA A 1 184 ? 33.015 -12.204 -2.517 1.00 59.97 184 ALA A C 1
ATOM 1337 O O . ALA A 1 184 ? 33.433 -12.793 -1.514 1.00 59.97 184 ALA A O 1
ATOM 1338 N N . PRO A 1 185 ? 32.797 -10.873 -2.478 1.00 61.41 185 PRO A N 1
ATOM 1339 C CA . PRO A 1 185 ? 33.018 -10.097 -1.265 1.00 61.41 185 PRO A CA 1
ATOM 1340 C C . PRO A 1 185 ? 32.113 -10.590 -0.127 1.00 61.41 185 PRO A C 1
ATOM 1342 O O . PRO A 1 185 ? 30.891 -10.630 -0.270 1.00 61.41 185 PRO A O 1
ATOM 1345 N N . ARG A 1 186 ? 32.706 -10.920 1.029 1.00 66.25 186 ARG A N 1
ATOM 1346 C CA . ARG A 1 186 ? 31.956 -11.348 2.223 1.00 66.25 186 ARG A CA 1
ATOM 1347 C C . ARG A 1 186 ? 30.947 -10.280 2.645 1.00 66.25 186 ARG A C 1
ATOM 1349 O O . ARG A 1 186 ? 31.311 -9.114 2.812 1.00 66.25 186 ARG A O 1
ATOM 1356 N N . ILE A 1 187 ? 29.705 -10.698 2.892 1.00 66.44 187 ILE A N 1
ATOM 1357 C CA . ILE A 1 187 ? 28.666 -9.812 3.429 1.00 66.44 187 ILE A CA 1
ATOM 1358 C C . ILE A 1 187 ? 29.057 -9.364 4.841 1.00 66.44 187 ILE A C 1
ATOM 1360 O O . ILE A 1 187 ? 29.339 -10.181 5.718 1.00 66.44 187 ILE A O 1
ATOM 1364 N N . ARG A 1 188 ? 29.063 -8.050 5.065 1.00 74.44 188 ARG A N 1
ATOM 1365 C CA . ARG A 1 188 ? 29.364 -7.409 6.350 1.00 74.44 188 ARG A CA 1
ATOM 1366 C C . ARG A 1 188 ? 28.068 -7.090 7.092 1.00 74.44 188 ARG A C 1
ATOM 1368 O O . ARG A 1 188 ? 27.034 -6.844 6.478 1.00 74.44 188 ARG A O 1
ATOM 1375 N N . ALA A 1 189 ? 28.139 -6.977 8.420 1.00 75.81 189 ALA A N 1
ATOM 1376 C CA . ALA A 1 189 ? 26.998 -6.571 9.254 1.00 75.81 189 ALA A CA 1
ATOM 1377 C C . ALA A 1 189 ? 26.336 -5.259 8.771 1.00 75.81 189 ALA A C 1
ATOM 1379 O O . ALA A 1 189 ? 25.115 -5.122 8.786 1.00 75.81 189 ALA A O 1
ATOM 1380 N N . ILE A 1 190 ? 27.138 -4.321 8.257 1.00 78.62 190 ILE A N 1
ATOM 1381 C CA . ILE A 1 190 ? 26.654 -3.045 7.715 1.00 78.62 190 ILE A CA 1
ATOM 1382 C C . ILE A 1 190 ? 25.759 -3.210 6.473 1.00 78.62 190 ILE A C 1
ATOM 1384 O O . ILE A 1 190 ? 24.861 -2.402 6.246 1.00 78.62 190 ILE A O 1
ATOM 1388 N N . ASP A 1 191 ? 25.938 -4.276 5.689 1.00 70.31 191 ASP A N 1
ATOM 1389 C CA . ASP A 1 191 ? 25.124 -4.518 4.495 1.00 70.31 191 ASP A CA 1
ATOM 1390 C C . ASP A 1 191 ? 23.675 -4.861 4.874 1.00 70.31 191 ASP A C 1
ATOM 1392 O O . ASP A 1 191 ? 22.746 -4.503 4.149 1.00 70.31 191 ASP A O 1
ATOM 1396 N N . PHE A 1 192 ? 23.466 -5.480 6.041 1.00 71.75 192 PHE A N 1
ATOM 1397 C CA . PHE A 1 192 ? 22.135 -5.708 6.605 1.00 71.75 192 PHE A CA 1
ATOM 1398 C C . PHE A 1 192 ? 21.487 -4.397 7.058 1.00 71.75 192 PHE A C 1
ATOM 1400 O O . PHE A 1 192 ? 20.327 -4.152 6.737 1.00 71.75 192 PHE A O 1
ATOM 1407 N N . TRP A 1 193 ? 22.240 -3.511 7.715 1.00 73.19 193 TRP A N 1
ATOM 1408 C CA . TRP A 1 193 ? 21.756 -2.179 8.104 1.00 73.19 193 TRP A CA 1
ATOM 1409 C C . TRP A 1 193 ? 21.345 -1.323 6.896 1.00 73.19 193 TRP A C 1
ATOM 1411 O O . TRP A 1 193 ? 20.328 -0.622 6.916 1.00 73.19 193 TRP A O 1
ATOM 1421 N N . HIS A 1 194 ? 22.105 -1.390 5.801 1.00 68.44 194 HIS A N 1
ATOM 1422 C CA . HIS A 1 194 ? 21.750 -0.678 4.576 1.00 68.44 194 HIS A CA 1
ATOM 1423 C C . HIS A 1 194 ? 20.458 -1.207 3.944 1.00 68.44 194 HIS A C 1
ATOM 1425 O O . HIS A 1 194 ? 19.650 -0.386 3.510 1.00 68.44 194 HIS A O 1
ATOM 1431 N N . ARG A 1 195 ? 20.231 -2.530 3.956 1.00 65.00 195 ARG A N 1
ATOM 1432 C CA . ARG A 1 195 ? 19.007 -3.166 3.429 1.00 65.00 195 ARG A CA 1
ATOM 1433 C C . ARG A 1 195 ? 17.799 -3.048 4.359 1.00 65.00 195 ARG A C 1
ATOM 1435 O O . ARG A 1 195 ? 16.673 -3.143 3.883 1.00 65.00 195 ARG A O 1
ATOM 1442 N N . PHE A 1 196 ? 18.014 -2.847 5.657 1.00 67.69 196 PHE A N 1
ATOM 1443 C CA . PHE A 1 196 ? 16.927 -2.743 6.621 1.00 67.69 196 PHE A CA 1
ATOM 1444 C C . PHE A 1 196 ? 16.056 -1.491 6.354 1.00 67.69 196 PHE A C 1
ATOM 1446 O O . PHE A 1 196 ? 16.602 -0.385 6.196 1.00 67.69 196 PHE A O 1
ATOM 1453 N N . PRO A 1 197 ? 14.716 -1.633 6.321 1.00 64.56 197 PRO A N 1
ATOM 1454 C CA . PRO A 1 197 ? 13.775 -0.532 6.158 1.00 64.56 197 PRO A CA 1
ATOM 1455 C C . PRO A 1 197 ? 13.741 0.336 7.419 1.00 64.56 197 PRO A C 1
ATOM 1457 O O . PRO A 1 197 ? 13.063 0.052 8.401 1.00 64.56 197 PRO A O 1
ATOM 1460 N N . LYS A 1 198 ? 14.478 1.446 7.388 1.00 72.38 198 LYS A N 1
ATOM 1461 C CA . LYS A 1 198 ? 14.695 2.308 8.563 1.00 72.38 198 LYS A CA 1
ATOM 1462 C C . LYS A 1 198 ? 13.413 2.970 9.083 1.00 72.38 198 LYS A C 1
ATOM 1464 O O . LYS A 1 198 ? 13.368 3.324 10.255 1.00 72.38 198 LYS A O 1
ATOM 1469 N N . PHE A 1 199 ? 12.363 3.079 8.260 1.00 72.31 199 PHE A N 1
ATOM 1470 C CA . PHE A 1 199 ? 11.061 3.597 8.699 1.00 72.31 199 PHE A CA 1
ATOM 1471 C C . PHE A 1 199 ? 10.433 2.746 9.814 1.00 72.31 199 PHE A C 1
ATOM 1473 O O . PHE A 1 199 ? 9.705 3.287 10.640 1.00 72.31 199 PHE A O 1
ATOM 1480 N N . VAL A 1 200 ? 10.760 1.447 9.893 1.00 70.69 200 VAL A N 1
ATOM 1481 C CA . VAL A 1 200 ? 10.283 0.551 10.959 1.00 70.69 200 VAL A CA 1
ATOM 1482 C C . VAL A 1 200 ? 10.758 1.031 12.332 1.00 70.69 200 VAL A C 1
ATOM 1484 O O . VAL A 1 200 ? 9.998 0.977 13.291 1.00 70.69 200 VAL A O 1
ATOM 1487 N N . LEU A 1 201 ? 11.978 1.576 12.427 1.00 80.81 201 LEU A N 1
ATOM 1488 C CA . LEU A 1 201 ? 12.476 2.161 13.678 1.00 80.81 201 LEU A CA 1
ATOM 1489 C C . LEU A 1 201 ? 11.660 3.389 14.079 1.00 80.81 201 LEU A C 1
ATOM 1491 O O . LEU A 1 201 ? 11.348 3.553 15.252 1.00 80.81 201 LEU A O 1
ATOM 1495 N N . GLY A 1 202 ? 11.292 4.225 13.103 1.00 82.81 202 GLY A N 1
ATOM 1496 C CA . GLY A 1 202 ? 10.422 5.378 13.326 1.00 82.81 202 GLY A CA 1
ATOM 1497 C C . GLY A 1 202 ? 9.031 4.966 13.808 1.00 82.81 202 GLY A C 1
ATOM 1498 O O . GLY A 1 202 ? 8.530 5.547 14.763 1.00 82.81 202 GLY A O 1
ATOM 1499 N N . PHE A 1 203 ? 8.445 3.926 13.207 1.00 77.25 203 PHE A N 1
ATOM 1500 C CA . PHE A 1 203 ? 7.161 3.370 13.639 1.00 77.25 203 PHE A CA 1
ATOM 1501 C C . PHE A 1 203 ? 7.217 2.840 15.078 1.00 77.25 203 PHE A C 1
ATOM 1503 O O . PHE A 1 203 ? 6.376 3.205 15.894 1.00 77.25 203 PHE A O 1
ATOM 1510 N N . ILE A 1 204 ? 8.234 2.035 15.416 1.00 82.62 204 ILE A N 1
ATOM 1511 C CA . ILE A 1 204 ? 8.420 1.506 16.777 1.00 82.62 204 ILE A CA 1
ATOM 1512 C C . ILE A 1 204 ? 8.623 2.651 17.773 1.00 82.62 204 ILE A C 1
ATOM 1514 O O . ILE A 1 204 ? 7.986 2.669 18.821 1.00 82.62 204 ILE A O 1
ATOM 1518 N N . ALA A 1 205 ? 9.474 3.625 17.443 1.00 89.75 205 ALA A N 1
ATOM 1519 C CA . ALA A 1 205 ? 9.721 4.774 18.306 1.00 89.75 205 ALA A CA 1
ATOM 1520 C C . ALA A 1 205 ? 8.446 5.595 18.544 1.00 89.75 205 ALA A C 1
ATOM 1522 O O . ALA A 1 205 ? 8.173 5.958 19.683 1.00 89.75 205 ALA A O 1
ATOM 1523 N N . ALA A 1 206 ? 7.646 5.844 17.502 1.00 87.88 206 ALA A N 1
ATOM 1524 C CA . ALA A 1 206 ? 6.371 6.546 17.622 1.00 87.88 206 ALA A CA 1
ATOM 1525 C C . ALA A 1 206 ? 5.353 5.749 18.452 1.00 87.88 206 ALA A C 1
ATOM 1527 O O . ALA A 1 206 ? 4.714 6.316 19.330 1.00 87.88 206 ALA A O 1
ATOM 1528 N N . SER A 1 207 ? 5.247 4.435 18.230 1.00 85.31 207 SER A N 1
ATOM 1529 C CA . SER A 1 207 ? 4.362 3.554 19.000 1.00 85.31 207 SER A CA 1
ATOM 1530 C C . SER A 1 207 ? 4.719 3.557 20.487 1.00 85.31 207 SER A C 1
ATOM 1532 O O . SER A 1 207 ? 3.841 3.760 21.324 1.00 85.31 207 SER A O 1
ATOM 1534 N N . VAL A 1 208 ? 6.007 3.428 20.822 1.00 92.94 208 VAL A N 1
ATOM 1535 C CA . VAL A 1 208 ? 6.483 3.531 22.209 1.00 92.94 208 VAL A CA 1
ATOM 1536 C C . VAL A 1 208 ? 6.219 4.926 22.770 1.00 92.94 208 VAL A C 1
ATOM 1538 O O . VAL A 1 208 ? 5.729 5.037 23.886 1.00 92.94 208 VAL A O 1
ATOM 1541 N N . ALA A 1 209 ? 6.498 5.988 22.009 1.00 91.75 209 ALA A N 1
ATOM 1542 C CA . ALA A 1 209 ? 6.283 7.359 22.460 1.00 91.75 209 ALA A CA 1
ATOM 1543 C C . ALA A 1 209 ? 4.811 7.637 22.791 1.00 91.75 209 ALA A C 1
ATOM 1545 O O . ALA A 1 209 ? 4.538 8.195 23.847 1.00 91.75 209 ALA A O 1
ATOM 1546 N N . VAL A 1 210 ? 3.874 7.210 21.938 1.00 90.12 210 VAL A N 1
ATOM 1547 C CA . VAL A 1 210 ? 2.428 7.354 22.180 1.00 90.12 210 VAL A CA 1
ATOM 1548 C C . VAL A 1 210 ? 1.985 6.495 23.363 1.00 90.12 210 VAL A C 1
ATOM 1550 O O . VAL A 1 210 ? 1.258 6.986 24.217 1.00 90.12 210 VAL A O 1
ATOM 1553 N N . THR A 1 211 ? 2.478 5.256 23.466 1.00 91.06 211 THR A N 1
ATOM 1554 C CA . THR A 1 211 ? 2.167 4.363 24.598 1.00 91.06 211 THR A CA 1
ATOM 1555 C C . THR A 1 211 ? 2.620 4.972 25.924 1.00 91.06 211 THR A C 1
ATOM 1557 O O . THR A 1 211 ? 1.871 4.978 26.890 1.00 91.06 211 THR A O 1
ATOM 1560 N N . VAL A 1 212 ? 3.834 5.526 25.972 1.00 93.38 212 VAL A N 1
ATOM 1561 C CA . VAL A 1 212 ? 4.356 6.192 27.172 1.00 93.38 212 VAL A CA 1
ATOM 1562 C C . VAL A 1 212 ? 3.607 7.496 27.439 1.00 93.38 212 VAL A C 1
ATOM 1564 O O . VAL A 1 212 ? 3.286 7.777 28.585 1.00 93.38 212 VAL A O 1
ATOM 1567 N N . ALA A 1 213 ? 3.311 8.294 26.409 1.00 89.75 213 ALA A N 1
ATOM 1568 C CA . ALA A 1 213 ? 2.575 9.545 26.565 1.00 89.75 213 ALA A CA 1
ATOM 1569 C C . ALA A 1 213 ? 1.154 9.323 27.105 1.00 89.75 213 ALA A C 1
ATOM 1571 O O . ALA A 1 213 ? 0.680 10.147 27.882 1.00 89.75 213 ALA A O 1
ATOM 1572 N N . ALA A 1 214 ? 0.511 8.206 26.756 1.00 89.94 214 ALA A N 1
ATOM 1573 C CA . ALA A 1 214 ? -0.819 7.853 27.244 1.00 89.94 214 ALA A CA 1
ATOM 1574 C C . ALA A 1 214 ? -0.891 7.667 28.771 1.00 89.94 214 ALA A C 1
ATOM 1576 O O . ALA A 1 214 ? -1.956 7.841 29.349 1.00 89.94 214 ALA A O 1
ATOM 1577 N N . GLU A 1 215 ? 0.235 7.400 29.440 1.00 93.88 215 GLU A N 1
ATOM 1578 C CA . GLU A 1 215 ? 0.307 7.335 30.909 1.00 93.88 215 GLU A CA 1
ATOM 1579 C C . GLU A 1 215 ? 0.309 8.723 31.578 1.00 93.88 215 GLU A C 1
ATOM 1581 O O . GLU A 1 215 ? 0.059 8.841 32.777 1.00 93.88 215 GLU A O 1
ATOM 1586 N N . PHE A 1 216 ? 0.628 9.787 30.830 1.00 93.25 216 PHE A N 1
ATOM 1587 C CA . PHE A 1 216 ? 0.830 11.139 31.373 1.00 93.25 216 PHE A CA 1
ATOM 1588 C C . PHE A 1 216 ? -0.133 12.190 30.815 1.00 93.25 216 PHE A C 1
ATOM 1590 O O . PHE A 1 216 ? -0.224 13.283 31.376 1.00 93.25 216 PHE A O 1
ATOM 1597 N N . LEU A 1 217 ? -0.805 11.895 29.705 1.00 92.12 217 LEU A N 1
ATOM 1598 C CA . LEU A 1 217 ? -1.714 12.801 29.012 1.00 92.12 217 LEU A CA 1
ATOM 1599 C C . LEU A 1 217 ? -3.171 12.418 29.268 1.00 92.12 217 LEU A C 1
ATOM 1601 O O . LEU A 1 217 ? -3.489 11.256 29.508 1.00 92.12 217 LEU A O 1
ATOM 1605 N N . SER A 1 218 ? -4.065 13.405 29.206 1.00 93.12 218 SER A N 1
ATOM 1606 C CA . SER A 1 218 ? -5.503 13.137 29.250 1.00 93.12 218 SER A CA 1
ATOM 1607 C C . SER A 1 218 ? -5.995 12.554 27.919 1.00 93.12 218 SER A C 1
ATOM 1609 O O . SER A 1 218 ? -5.366 12.761 26.881 1.00 93.12 218 SER A O 1
ATOM 1611 N N . GLU A 1 219 ? -7.147 11.874 27.921 1.00 88.88 219 GLU A N 1
ATOM 1612 C CA . GLU A 1 219 ? -7.784 11.383 26.684 1.00 88.88 219 GLU A CA 1
ATOM 1613 C C . GLU A 1 219 ? -7.978 12.512 25.657 1.00 88.88 219 GLU A C 1
ATOM 1615 O O . GLU A 1 219 ? -7.672 12.341 24.481 1.00 88.88 219 GLU A O 1
ATOM 1620 N N . ALA A 1 220 ? -8.364 13.709 26.112 1.00 91.00 220 ALA A N 1
ATOM 1621 C CA . ALA A 1 220 ? -8.543 14.871 25.244 1.00 91.00 220 ALA A CA 1
ATOM 1622 C C . ALA A 1 220 ? -7.238 15.329 24.560 1.00 91.00 220 ALA A C 1
ATOM 1624 O O . ALA A 1 220 ? -7.260 15.776 23.412 1.00 91.00 220 ALA A O 1
ATOM 1625 N N . ASP A 1 221 ? -6.095 15.215 25.243 1.00 91.62 221 ASP A N 1
ATOM 1626 C CA . ASP A 1 221 ? -4.793 15.542 24.654 1.00 91.62 221 ASP A CA 1
ATOM 1627 C C . ASP A 1 221 ? -4.383 14.494 23.610 1.00 91.62 221 ASP A C 1
ATOM 1629 O O . ASP A 1 221 ? -3.855 14.846 22.551 1.00 91.62 221 ASP A O 1
ATOM 1633 N N . LEU A 1 222 ? -4.647 13.212 23.886 1.00 88.75 222 LEU A N 1
ATOM 1634 C CA . LEU A 1 222 ? -4.378 12.111 22.958 1.00 88.75 222 LEU A CA 1
ATOM 1635 C C . LEU A 1 222 ? -5.229 12.225 21.689 1.00 88.75 222 LEU A C 1
ATOM 1637 O O . LEU A 1 222 ? -4.686 12.078 20.594 1.00 88.75 222 LEU A O 1
ATOM 1641 N N . ASP A 1 223 ? -6.506 12.582 21.815 1.00 89.12 223 ASP A N 1
ATOM 1642 C CA . ASP A 1 223 ? -7.394 12.850 20.677 1.00 89.12 223 ASP A CA 1
ATOM 1643 C C . ASP A 1 223 ? -6.903 14.035 19.833 1.00 89.12 223 ASP A C 1
ATOM 1645 O O . ASP A 1 223 ? -6.961 14.012 18.597 1.00 89.12 223 ASP A O 1
ATOM 1649 N N . GLY A 1 224 ? -6.368 15.072 20.484 1.00 89.81 224 GLY A N 1
ATOM 1650 C CA . GLY A 1 224 ? -5.739 16.205 19.807 1.00 89.81 224 GLY A CA 1
ATOM 1651 C C . GLY A 1 224 ? -4.502 15.794 19.002 1.00 89.81 224 GLY A C 1
ATOM 1652 O O . GLY A 1 224 ? -4.337 16.214 17.851 1.00 89.81 224 GLY A O 1
ATOM 1653 N N . VAL A 1 225 ? -3.647 14.940 19.577 1.00 87.56 225 VAL A N 1
ATOM 1654 C CA . VAL A 1 225 ? -2.476 14.371 18.889 1.00 87.56 225 VAL A CA 1
ATOM 1655 C C . VAL A 1 225 ? -2.907 13.487 17.720 1.00 87.56 225 VAL A C 1
ATOM 1657 O O . VAL A 1 225 ? -2.384 13.656 16.618 1.00 87.56 225 VAL A O 1
ATOM 1660 N N . ASP A 1 226 ? -3.867 12.587 17.926 1.00 84.44 226 ASP A N 1
ATOM 1661 C CA . ASP A 1 226 ? -4.394 11.705 16.883 1.00 84.44 226 ASP A CA 1
ATOM 1662 C C . ASP A 1 226 ? -4.972 12.511 15.713 1.00 84.44 226 ASP A C 1
ATOM 1664 O O . ASP A 1 226 ? -4.612 12.282 14.557 1.00 84.44 226 ASP A O 1
ATOM 1668 N N . SER A 1 227 ? -5.761 13.547 16.003 1.00 85.62 227 SER A N 1
ATOM 1669 C CA . SER A 1 227 ? -6.317 14.451 14.992 1.00 85.62 227 SER A CA 1
ATOM 1670 C C . SER A 1 227 ? -5.227 15.162 14.183 1.00 85.62 227 SER A C 1
ATOM 1672 O O . SER A 1 227 ? -5.294 15.221 12.951 1.00 85.62 227 SER A O 1
ATOM 1674 N N . ALA A 1 228 ? -4.184 15.673 14.846 1.00 87.44 228 ALA A N 1
ATOM 1675 C CA . ALA A 1 228 ? -3.059 16.315 14.168 1.00 87.44 228 ALA A CA 1
ATOM 1676 C C . ALA A 1 228 ? -2.285 15.324 13.280 1.00 87.44 228 ALA A C 1
ATOM 1678 O O . ALA A 1 228 ? -1.968 15.631 12.126 1.00 87.44 228 ALA A O 1
ATOM 1679 N N . VAL A 1 229 ? -2.015 14.118 13.791 1.00 85.69 229 VAL A N 1
ATOM 1680 C CA . VAL A 1 229 ? -1.335 13.043 13.055 1.00 85.69 229 VAL A CA 1
ATOM 1681 C C . VAL A 1 229 ? -2.158 12.603 11.845 1.00 85.69 229 VAL A C 1
ATOM 1683 O O . VAL A 1 229 ? -1.597 12.492 10.752 1.00 85.69 229 VAL A O 1
ATOM 1686 N N . LYS A 1 230 ? -3.475 12.419 11.994 1.00 78.88 230 LYS A N 1
ATOM 1687 C CA . LYS A 1 230 ? -4.405 12.124 10.892 1.00 78.88 230 LYS A CA 1
ATOM 1688 C C . LYS A 1 230 ? -4.384 13.226 9.833 1.00 78.88 230 LYS A C 1
ATOM 1690 O O . LYS A 1 230 ? -4.267 12.920 8.650 1.00 78.88 230 LYS A O 1
ATOM 1695 N N . GLY A 1 231 ? -4.358 14.496 10.238 1.00 79.75 231 GLY A N 1
ATOM 1696 C CA . GLY A 1 231 ? -4.207 15.620 9.310 1.00 79.75 231 GLY A CA 1
ATOM 1697 C C . GLY A 1 231 ? -2.933 15.520 8.460 1.00 79.75 231 GLY A C 1
ATOM 1698 O O . GLY A 1 231 ? -2.996 15.572 7.230 1.00 79.75 231 GLY A O 1
ATOM 1699 N N . PHE A 1 232 ? -1.769 15.312 9.088 1.00 81.38 232 PHE A N 1
ATOM 1700 C CA . PHE A 1 232 ? -0.506 15.117 8.359 1.00 81.38 232 PHE A CA 1
ATOM 1701 C C . PHE A 1 232 ? -0.521 13.868 7.475 1.00 81.38 232 PHE A C 1
ATOM 1703 O O . PHE A 1 232 ? -0.057 13.923 6.332 1.00 81.38 232 PHE A O 1
ATOM 1710 N N . ARG A 1 233 ? -1.068 12.756 7.980 1.00 74.62 233 ARG A N 1
ATOM 1711 C CA . ARG A 1 233 ? -1.251 11.511 7.227 1.00 74.62 233 ARG A CA 1
ATOM 1712 C C . ARG A 1 233 ? -2.014 11.781 5.937 1.00 74.62 233 ARG A C 1
ATOM 1714 O O . ARG A 1 233 ? -1.541 11.384 4.877 1.00 74.62 233 ARG A O 1
ATOM 1721 N N . ASP A 1 234 ? -3.133 12.491 6.000 1.00 72.50 234 ASP A N 1
ATOM 1722 C CA . ASP A 1 234 ? -3.985 12.728 4.836 1.00 72.50 234 ASP A CA 1
ATOM 1723 C C . ASP A 1 234 ? -3.297 13.625 3.797 1.00 72.50 234 ASP A C 1
ATOM 1725 O O . ASP A 1 234 ? -3.386 13.356 2.594 1.00 72.50 234 ASP A O 1
ATOM 1729 N N . TYR A 1 235 ? -2.528 14.634 4.228 1.00 76.06 235 TYR A N 1
ATOM 1730 C CA . TYR A 1 235 ? -1.691 15.429 3.320 1.00 76.06 235 TYR A CA 1
ATOM 1731 C C . TYR A 1 235 ? -0.619 14.579 2.631 1.00 76.06 235 TYR A C 1
ATOM 1733 O O . TYR A 1 235 ? -0.471 14.643 1.406 1.00 76.06 235 TYR A O 1
ATOM 1741 N N . PHE A 1 236 ? 0.120 13.765 3.390 1.00 73.75 236 PHE A N 1
ATOM 1742 C CA . PHE A 1 236 ? 1.172 12.915 2.831 1.00 73.75 236 PHE A CA 1
ATOM 1743 C C . PHE A 1 236 ? 0.613 11.820 1.919 1.00 73.75 236 PHE A C 1
ATOM 1745 O O . PHE A 1 236 ? 1.177 11.586 0.849 1.00 73.75 236 PHE A O 1
ATOM 1752 N N . LEU A 1 237 ? -0.517 11.206 2.282 1.00 68.69 237 LEU A N 1
ATOM 1753 C CA . LEU A 1 237 ? -1.223 10.248 1.434 1.00 68.69 237 LEU A CA 1
ATOM 1754 C C . LEU A 1 237 ? -1.722 10.918 0.153 1.00 68.69 237 LEU A C 1
ATOM 1756 O O . LEU A 1 237 ? -1.470 10.402 -0.931 1.00 68.69 237 LEU A O 1
ATOM 1760 N N . THR A 1 238 ? -2.331 12.103 0.240 1.00 73.50 238 THR A N 1
ATOM 1761 C CA . THR A 1 238 ? -2.767 12.865 -0.943 1.00 73.50 238 THR A CA 1
ATOM 1762 C C . THR A 1 238 ? -1.599 13.134 -1.893 1.00 73.50 238 THR A C 1
ATOM 1764 O O . THR A 1 238 ? -1.709 12.895 -3.096 1.00 73.50 238 THR A O 1
ATOM 1767 N N . LEU A 1 239 ? -0.454 13.584 -1.370 1.00 76.00 239 LEU A N 1
ATOM 1768 C CA . LEU A 1 239 ? 0.752 13.795 -2.175 1.00 76.00 239 LEU A CA 1
ATOM 1769 C C . LEU A 1 239 ? 1.258 12.490 -2.800 1.00 76.00 239 LEU A C 1
ATOM 1771 O O . LEU A 1 239 ? 1.680 12.495 -3.960 1.00 76.00 239 LEU A O 1
ATOM 1775 N N . ALA A 1 240 ? 1.208 11.377 -2.066 1.00 70.44 240 ALA A N 1
ATOM 1776 C CA . ALA A 1 240 ? 1.581 10.064 -2.578 1.00 70.44 240 ALA A CA 1
ATOM 1777 C C . ALA A 1 240 ? 0.670 9.636 -3.741 1.00 70.44 240 ALA A C 1
ATOM 1779 O O . ALA A 1 240 ? 1.179 9.300 -4.805 1.00 70.44 240 ALA A O 1
ATOM 1780 N N . PHE A 1 241 ? -0.651 9.743 -3.597 1.00 72.25 241 PHE A N 1
ATOM 1781 C CA . PHE A 1 241 ? -1.621 9.395 -4.641 1.00 72.25 241 PHE A CA 1
ATOM 1782 C C . PHE A 1 241 ? -1.512 10.261 -5.898 1.00 72.25 241 PHE A C 1
ATOM 1784 O O . PHE A 1 241 ? -1.530 9.738 -7.012 1.00 72.25 241 PHE A O 1
ATOM 1791 N N . VAL A 1 242 ? -1.334 11.577 -5.742 1.00 77.81 242 VAL A N 1
ATOM 1792 C CA . VAL A 1 242 ? -1.065 12.470 -6.883 1.00 77.81 242 VAL A CA 1
ATOM 1793 C C . VAL A 1 242 ? 0.223 12.048 -7.588 1.00 77.81 242 VAL A C 1
ATOM 1795 O O . VAL A 1 242 ? 0.275 12.024 -8.816 1.00 77.81 242 VAL A O 1
ATOM 1798 N N . SER A 1 243 ? 1.252 11.668 -6.826 1.00 73.12 243 SER A N 1
ATOM 1799 C CA . SER A 1 243 ? 2.518 11.187 -7.391 1.00 73.12 243 SER A CA 1
ATOM 1800 C C . SER A 1 243 ? 2.348 9.876 -8.155 1.00 73.12 243 SER A C 1
ATOM 1802 O O . SER A 1 243 ? 2.891 9.754 -9.246 1.00 73.12 243 SER A O 1
ATOM 1804 N N . VAL A 1 244 ? 1.546 8.941 -7.636 1.00 70.31 244 VAL A N 1
ATOM 1805 C CA . VAL A 1 244 ? 1.194 7.689 -8.324 1.00 70.31 244 VAL A CA 1
ATOM 1806 C C . VAL A 1 244 ? 0.527 7.982 -9.673 1.00 70.31 244 VAL A C 1
ATOM 1808 O O . VAL A 1 244 ? 0.943 7.447 -10.699 1.00 70.31 244 VAL A O 1
ATOM 1811 N N . GLY A 1 245 ? -0.449 8.895 -9.714 1.00 74.50 245 GLY A N 1
ATOM 1812 C CA . GLY A 1 245 ? -1.064 9.315 -10.978 1.00 74.50 245 GLY A CA 1
ATOM 1813 C C . GLY A 1 245 ? -0.076 10.003 -11.933 1.00 74.50 245 GLY A C 1
ATOM 1814 O O . GLY A 1 245 ? -0.116 9.781 -13.142 1.00 74.50 245 GLY A O 1
ATOM 1815 N N . LEU A 1 246 ? 0.858 10.798 -11.400 1.00 77.56 246 LEU A N 1
ATOM 1816 C CA . LEU A 1 246 ? 1.923 11.445 -12.176 1.00 77.56 246 LEU A CA 1
ATOM 1817 C C . LEU A 1 246 ? 2.955 10.470 -12.748 1.00 77.56 246 LEU A C 1
ATOM 1819 O O . LEU A 1 246 ? 3.608 10.793 -13.741 1.00 77.56 246 LEU A O 1
ATOM 1823 N N . GLU A 1 247 ? 3.118 9.305 -12.137 1.00 71.50 247 GLU A N 1
ATOM 1824 C CA . GLU A 1 247 ? 4.094 8.289 -12.524 1.00 71.50 247 GLU A CA 1
ATOM 1825 C C . GLU A 1 247 ? 3.608 7.417 -13.685 1.00 71.50 247 GLU A C 1
ATOM 1827 O O . GLU A 1 247 ? 4.420 6.919 -14.466 1.00 71.50 247 GLU A O 1
ATOM 1832 N N . PHE A 1 248 ? 2.291 7.291 -13.857 1.00 75.62 248 PHE A N 1
ATOM 1833 C CA . PHE A 1 248 ? 1.701 6.445 -14.886 1.00 75.62 248 PHE A CA 1
ATOM 1834 C C . PHE A 1 248 ? 2.200 6.803 -16.304 1.00 75.62 248 PHE A C 1
ATOM 1836 O O . PHE A 1 248 ? 2.163 7.957 -16.754 1.00 75.62 248 PHE A O 1
ATOM 1843 N N . GLU A 1 249 ? 2.679 5.795 -17.042 1.00 76.00 249 GLU A N 1
ATOM 1844 C CA . GLU A 1 249 ? 3.150 5.945 -18.419 1.00 76.00 249 GLU A CA 1
ATOM 1845 C C . GLU A 1 249 ? 2.575 4.852 -19.327 1.00 76.00 249 GLU A C 1
ATOM 1847 O O . GLU A 1 249 ? 3.176 3.806 -19.563 1.00 76.00 249 GLU A O 1
ATOM 1852 N N . ALA A 1 250 ? 1.417 5.130 -19.931 1.00 76.75 250 ALA A N 1
ATOM 1853 C CA . ALA A 1 250 ? 0.751 4.196 -20.844 1.00 76.75 250 ALA A CA 1
ATOM 1854 C C . ALA A 1 250 ? 1.648 3.728 -22.011 1.00 76.75 250 ALA A C 1
ATOM 1856 O O . ALA A 1 250 ? 1.490 2.615 -22.518 1.00 76.75 250 ALA A O 1
ATOM 1857 N N . LYS A 1 251 ? 2.602 4.565 -22.441 1.00 77.75 251 LYS A N 1
ATOM 1858 C CA . LYS A 1 251 ? 3.570 4.218 -23.488 1.00 77.75 251 LYS A CA 1
ATOM 1859 C C . LYS A 1 251 ? 4.514 3.098 -23.042 1.00 77.75 251 LYS A C 1
ATOM 1861 O O . LYS A 1 251 ? 4.741 2.184 -23.826 1.00 77.75 251 LYS A O 1
ATOM 1866 N N . ALA A 1 252 ? 4.970 3.112 -21.789 1.00 70.12 252 ALA A N 1
ATOM 1867 C CA . ALA A 1 252 ? 5.836 2.073 -21.235 1.00 70.12 252 ALA A CA 1
ATOM 1868 C C . ALA A 1 252 ? 5.141 0.700 -21.229 1.00 70.12 252 ALA A C 1
ATOM 1870 O O . ALA A 1 252 ? 5.762 -0.308 -21.560 1.00 70.12 252 ALA A O 1
ATOM 1871 N N . LEU A 1 253 ? 3.833 0.661 -20.939 1.00 70.25 253 LEU A N 1
ATOM 1872 C CA . LEU A 1 253 ? 3.038 -0.573 -20.998 1.00 70.25 253 LEU A CA 1
ATOM 1873 C C . LEU A 1 253 ? 2.953 -1.132 -22.430 1.00 70.25 253 LEU A C 1
ATOM 1875 O O . LEU A 1 253 ? 3.064 -2.337 -22.640 1.00 70.25 253 LEU A O 1
ATOM 1879 N N . ARG A 1 254 ? 2.796 -0.251 -23.429 1.00 77.31 254 ARG A N 1
ATOM 1880 C CA . ARG A 1 254 ? 2.776 -0.644 -24.848 1.00 77.31 254 ARG A CA 1
ATOM 1881 C C . ARG A 1 254 ? 4.146 -1.115 -25.336 1.00 77.31 254 ARG A C 1
ATOM 1883 O O . ARG A 1 254 ? 4.216 -2.105 -26.057 1.00 77.31 254 ARG A O 1
ATOM 1890 N N . GLU A 1 255 ? 5.217 -0.424 -24.948 1.00 73.81 255 GLU A N 1
ATOM 1891 C CA . GLU A 1 255 ? 6.594 -0.739 -25.355 1.00 73.81 255 GLU A CA 1
ATOM 1892 C C . GLU A 1 255 ? 7.102 -2.066 -24.778 1.00 73.81 255 GLU A C 1
ATOM 1894 O O . GLU A 1 255 ? 7.874 -2.764 -25.434 1.00 73.81 255 GLU A O 1
ATOM 1899 N N . ALA A 1 256 ? 6.643 -2.456 -23.589 1.00 67.75 256 ALA A N 1
ATOM 1900 C CA . ALA A 1 256 ? 7.012 -3.732 -22.980 1.00 67.75 256 ALA A CA 1
ATOM 1901 C C . ALA A 1 256 ? 6.337 -4.960 -23.619 1.00 67.75 256 ALA A C 1
ATOM 1903 O O . ALA A 1 256 ? 6.815 -6.087 -23.461 1.00 67.75 256 ALA A O 1
ATOM 1904 N N . GLY A 1 257 ? 5.246 -4.750 -24.359 1.00 79.44 257 GLY A N 1
ATOM 1905 C CA . GLY A 1 257 ? 4.496 -5.801 -25.038 1.00 79.44 257 GLY A CA 1
ATOM 1906 C C . GLY A 1 257 ? 3.561 -6.604 -24.124 1.00 79.44 257 GLY A C 1
ATOM 1907 O O . GLY A 1 257 ? 3.523 -6.442 -22.911 1.00 79.44 257 GLY A O 1
ATOM 1908 N N . MET A 1 258 ? 2.774 -7.499 -24.729 1.00 83.12 258 MET A N 1
ATOM 1909 C CA . MET A 1 258 ? 1.671 -8.183 -24.035 1.00 83.12 258 MET A CA 1
ATOM 1910 C C . MET A 1 258 ? 2.125 -9.322 -23.109 1.00 83.12 258 MET A C 1
ATOM 1912 O O . MET A 1 258 ? 1.479 -9.599 -22.104 1.00 83.12 258 MET A O 1
ATOM 1916 N N . LYS A 1 259 ? 3.239 -9.999 -23.425 1.00 79.94 259 LYS A N 1
ATOM 1917 C CA . LYS A 1 259 ? 3.693 -11.165 -22.644 1.00 79.94 259 LYS A CA 1
ATOM 1918 C C . LYS A 1 259 ? 3.949 -10.821 -21.170 1.00 79.94 259 LYS A C 1
ATOM 1920 O O . LYS A 1 259 ? 3.404 -11.525 -20.323 1.00 79.94 259 LYS A O 1
ATOM 1925 N N . PRO A 1 260 ? 4.722 -9.773 -20.828 1.00 72.06 260 PRO A N 1
ATOM 1926 C CA . PRO A 1 260 ? 5.008 -9.493 -19.427 1.00 72.06 260 PRO A CA 1
ATOM 1927 C C . PRO A 1 260 ? 3.778 -8.934 -18.690 1.00 72.06 260 PRO A C 1
ATOM 1929 O O . PRO A 1 260 ? 3.639 -9.187 -17.499 1.00 72.06 260 PRO A O 1
ATOM 1932 N N . VAL A 1 261 ? 2.844 -8.279 -19.395 1.00 79.19 261 VAL A N 1
ATOM 1933 C CA . VAL A 1 261 ? 1.548 -7.846 -18.838 1.00 79.19 261 VAL A CA 1
ATOM 1934 C C . VAL A 1 261 ? 0.695 -9.047 -18.434 1.00 79.19 261 VAL A C 1
ATOM 1936 O O . VAL A 1 261 ? 0.195 -9.091 -17.316 1.00 79.19 261 VAL A O 1
ATOM 1939 N N . VAL A 1 262 ? 0.566 -10.050 -19.309 1.00 83.06 262 VAL A N 1
ATOM 1940 C CA . VAL A 1 262 ? -0.209 -11.269 -19.018 1.00 83.06 262 VAL A CA 1
ATOM 1941 C C . VAL A 1 262 ? 0.394 -12.045 -17.850 1.00 83.06 262 VAL A C 1
ATOM 1943 O O . VAL A 1 262 ? -0.342 -12.509 -16.986 1.00 83.06 262 VAL A O 1
ATOM 1946 N N . VAL A 1 263 ? 1.725 -12.168 -17.796 1.00 79.19 263 VAL A N 1
ATOM 1947 C CA . VAL A 1 263 ? 2.407 -12.840 -16.677 1.00 79.19 263 VAL A CA 1
ATOM 1948 C C . VAL A 1 263 ? 2.163 -12.097 -15.364 1.00 79.19 263 VAL A C 1
ATOM 1950 O O . VAL A 1 263 ? 1.846 -12.738 -14.365 1.00 79.19 263 VAL A O 1
ATOM 1953 N N . PHE A 1 264 ? 2.269 -10.765 -15.367 1.00 76.62 264 PHE A N 1
ATOM 1954 C CA . PHE A 1 264 ? 1.998 -9.957 -14.181 1.00 76.62 264 PHE A CA 1
ATOM 1955 C C . PHE A 1 264 ? 0.542 -10.103 -13.734 1.00 76.62 264 PHE A C 1
ATOM 1957 O O . PHE A 1 264 ? 0.297 -10.447 -12.586 1.00 76.62 264 PHE A O 1
ATOM 1964 N N . ALA A 1 265 ? -0.416 -9.964 -14.654 1.00 81.62 265 ALA A N 1
ATOM 1965 C CA . ALA A 1 265 ? -1.838 -10.120 -14.358 1.00 81.62 265 ALA A CA 1
ATOM 1966 C C . ALA A 1 265 ? -2.181 -11.519 -13.815 1.00 81.62 265 ALA A C 1
ATOM 1968 O O . ALA A 1 265 ? -2.952 -11.638 -12.866 1.00 81.62 265 ALA A O 1
ATOM 1969 N N . ALA A 1 266 ? -1.587 -12.579 -14.373 1.00 83.06 266 ALA A N 1
ATOM 1970 C CA . ALA A 1 266 ? -1.774 -13.941 -13.881 1.00 83.06 266 ALA A CA 1
ATOM 1971 C C . ALA A 1 266 ? -1.204 -14.125 -12.465 1.00 83.06 266 ALA A C 1
ATOM 1973 O O . ALA A 1 266 ? -1.845 -14.754 -11.626 1.00 83.06 266 ALA A O 1
ATOM 1974 N N . ALA A 1 267 ? -0.029 -13.552 -12.186 1.00 77.50 267 ALA A N 1
ATOM 1975 C CA . ALA A 1 267 ? 0.565 -13.568 -10.853 1.00 77.50 267 ALA A CA 1
ATOM 1976 C C . ALA A 1 267 ? -0.276 -12.769 -9.843 1.00 77.50 267 ALA A C 1
ATOM 1978 O O . ALA A 1 267 ? -0.530 -13.258 -8.746 1.00 77.50 267 ALA A O 1
ATOM 1979 N N . THR A 1 268 ? -0.767 -11.587 -10.225 1.00 80.69 268 THR A N 1
ATOM 1980 C CA . THR A 1 268 ? -1.680 -10.780 -9.405 1.00 80.69 268 THR A CA 1
ATOM 1981 C C . THR A 1 268 ? -2.961 -11.545 -9.101 1.00 80.69 268 THR A C 1
ATOM 1983 O O . THR A 1 268 ? -3.357 -11.622 -7.944 1.00 80.69 268 THR A O 1
ATOM 1986 N N . LEU A 1 269 ? -3.583 -12.172 -10.102 1.00 88.06 269 LEU A N 1
ATOM 1987 C CA . LEU A 1 269 ? -4.796 -12.963 -9.897 1.00 88.06 269 LEU A CA 1
ATOM 1988 C C . LEU A 1 269 ? -4.545 -14.154 -8.965 1.00 88.06 269 LEU A C 1
ATOM 1990 O O . LEU A 1 269 ? -5.331 -14.397 -8.052 1.00 88.06 269 LEU A O 1
ATOM 1994 N N . PHE A 1 270 ? -3.441 -14.876 -9.168 1.00 87.12 270 PHE A N 1
ATOM 1995 C CA . PHE A 1 270 ? -3.043 -15.963 -8.279 1.00 87.12 270 PHE A CA 1
ATOM 1996 C C . PHE A 1 270 ? -2.872 -15.474 -6.836 1.00 87.12 270 PHE A C 1
ATOM 1998 O O . PHE A 1 270 ? -3.405 -16.099 -5.920 1.00 87.12 270 PHE A O 1
ATOM 2005 N N . ASN A 1 271 ? -2.187 -14.344 -6.639 1.00 84.56 271 ASN A N 1
ATOM 2006 C CA . ASN A 1 271 ? -2.002 -13.743 -5.321 1.00 84.56 271 ASN A CA 1
ATOM 2007 C C . ASN A 1 271 ? -3.341 -13.358 -4.691 1.00 84.56 271 ASN A C 1
ATOM 2009 O O . ASN A 1 271 ? -3.577 -13.746 -3.554 1.00 84.56 271 ASN A O 1
ATOM 2013 N N . ILE A 1 272 ? -4.242 -12.709 -5.436 1.00 90.56 272 ILE A N 1
ATOM 2014 C CA . ILE A 1 272 ? -5.583 -12.335 -4.960 1.00 90.56 272 ILE A CA 1
ATOM 2015 C C . ILE A 1 272 ? -6.349 -13.564 -4.461 1.00 90.56 272 ILE A C 1
ATOM 2017 O O . ILE A 1 272 ? -6.915 -13.531 -3.367 1.00 90.56 272 ILE A O 1
ATOM 2021 N N . VAL A 1 273 ? -6.340 -14.661 -5.223 1.00 94.00 273 VAL A N 1
ATOM 2022 C CA . VAL A 1 273 ? -7.035 -15.905 -4.853 1.00 94.00 273 VAL A CA 1
ATOM 2023 C C . VAL A 1 273 ? -6.391 -16.562 -3.632 1.00 94.00 273 VAL A C 1
ATOM 2025 O O . VAL A 1 273 ? -7.088 -16.933 -2.686 1.00 94.00 273 VAL A O 1
ATOM 2028 N N . LEU A 1 274 ? -5.063 -16.688 -3.620 1.00 91.56 274 LEU A N 1
ATOM 2029 C CA . LEU A 1 274 ? -4.333 -17.255 -2.487 1.00 91.56 274 LEU A CA 1
ATOM 2030 C C . LEU A 1 274 ? -4.533 -16.412 -1.223 1.00 91.56 274 LEU A C 1
ATOM 2032 O O . LEU A 1 274 ? -4.767 -16.948 -0.143 1.00 91.56 274 LEU A O 1
ATOM 2036 N N . GLY A 1 275 ? -4.471 -15.093 -1.360 1.00 91.94 275 GLY A N 1
ATOM 2037 C CA . GLY A 1 275 ? -4.675 -14.146 -0.282 1.00 91.94 275 GLY A CA 1
ATOM 2038 C C . GLY A 1 275 ? -6.090 -14.213 0.281 1.00 91.94 275 GLY A C 1
ATOM 2039 O O . GLY A 1 275 ? -6.236 -14.129 1.494 1.00 91.94 275 GLY A O 1
ATOM 2040 N N . LEU A 1 276 ? -7.114 -14.439 -0.552 1.00 96.19 276 LEU A N 1
ATOM 2041 C CA . LEU A 1 276 ? -8.481 -14.667 -0.072 1.00 96.19 276 LEU A CA 1
ATOM 2042 C C . LEU A 1 276 ? -8.564 -15.953 0.749 1.00 96.19 276 LEU A C 1
ATOM 2044 O O . LEU A 1 276 ? -9.146 -15.960 1.832 1.00 96.19 276 LEU A O 1
ATOM 2048 N N . ALA A 1 277 ? -7.957 -17.036 0.257 1.00 95.88 277 ALA A N 1
ATOM 2049 C CA . ALA A 1 277 ? -7.937 -18.312 0.964 1.00 95.88 277 ALA A CA 1
ATOM 2050 C C . ALA A 1 277 ? -7.245 -18.186 2.331 1.00 95.88 277 ALA A C 1
ATOM 2052 O O . ALA A 1 277 ? -7.768 -18.671 3.333 1.00 95.88 277 ALA A O 1
ATOM 2053 N N . LEU A 1 278 ? -6.105 -17.491 2.389 1.00 94.25 278 LEU A N 1
ATOM 2054 C CA . LEU A 1 278 ? -5.377 -17.241 3.635 1.00 94.25 278 LEU A CA 1
ATOM 2055 C C . LEU A 1 278 ? -6.142 -16.306 4.578 1.00 94.25 278 LEU A C 1
ATOM 2057 O O . LEU A 1 278 ? -6.226 -16.598 5.767 1.00 94.25 278 LEU A O 1
ATOM 2061 N N . ALA A 1 279 ? -6.723 -15.217 4.068 1.00 95.44 279 ALA A N 1
ATOM 2062 C CA . ALA A 1 279 ? -7.532 -14.300 4.867 1.00 95.44 279 ALA A CA 1
ATOM 2063 C C . ALA A 1 279 ? -8.737 -15.026 5.475 1.00 95.44 279 ALA A C 1
ATOM 2065 O O . ALA A 1 279 ? -8.974 -14.926 6.672 1.00 95.44 279 ALA A O 1
ATOM 2066 N N . THR A 1 280 ? -9.432 -15.839 4.680 1.00 95.56 280 THR A N 1
ATOM 2067 C CA . THR A 1 280 ? -10.560 -16.647 5.157 1.00 95.56 280 THR A CA 1
ATOM 2068 C C . THR A 1 280 ? -10.104 -17.642 6.222 1.00 95.56 280 THR A C 1
ATOM 2070 O O . THR A 1 280 ? -10.700 -17.707 7.288 1.00 95.56 280 THR A O 1
ATOM 2073 N N . LEU A 1 281 ? -9.015 -18.379 5.982 1.00 95.19 281 LEU A N 1
ATOM 2074 C CA . LEU A 1 281 ? -8.507 -19.377 6.927 1.00 95.19 281 LEU A CA 1
ATOM 2075 C C . LEU A 1 281 ? -8.092 -18.769 8.276 1.00 95.19 281 LEU A C 1
ATOM 2077 O O . LEU A 1 281 ? -8.268 -19.404 9.313 1.00 95.19 281 LEU A O 1
ATOM 2081 N N . LEU A 1 282 ? -7.497 -17.575 8.256 1.00 93.50 282 LEU A N 1
ATOM 2082 C CA . LEU A 1 282 ? -6.887 -16.962 9.437 1.00 93.50 282 LEU A CA 1
ATOM 2083 C C . LEU A 1 282 ? -7.826 -16.001 10.181 1.00 93.50 282 LEU A C 1
ATOM 2085 O O . LEU A 1 282 ? -7.660 -15.834 11.386 1.00 93.50 282 LEU A O 1
ATOM 2089 N N . PHE A 1 283 ? -8.795 -15.388 9.494 1.00 94.62 283 PHE A N 1
ATOM 2090 C CA . PHE A 1 283 ? -9.650 -14.329 10.047 1.00 94.62 283 PHE A CA 1
ATOM 2091 C C . PHE A 1 283 ? -11.147 -14.676 10.080 1.00 94.62 283 PHE A C 1
ATOM 2093 O O . PHE A 1 283 ? -11.930 -13.861 10.558 1.00 94.62 283 PHE A O 1
ATOM 2100 N N . SER A 1 284 ? -11.586 -15.867 9.642 1.00 88.88 284 SER A N 1
ATOM 2101 C CA . SER A 1 284 ? -13.023 -16.223 9.655 1.00 88.88 284 SER A CA 1
ATOM 2102 C C . SER A 1 284 ? -13.662 -16.215 11.044 1.00 88.88 284 SER A C 1
ATOM 2104 O O . SER A 1 284 ? -14.862 -16.001 11.154 1.00 88.88 284 SER A O 1
ATOM 2106 N N . ASN A 1 285 ? -12.872 -16.473 12.089 1.00 88.88 285 ASN A N 1
ATOM 2107 C CA . ASN A 1 285 ? -13.325 -16.513 13.484 1.00 88.88 285 ASN A CA 1
ATOM 2108 C C . ASN A 1 285 ? -12.856 -15.285 14.281 1.00 88.88 285 ASN A C 1
ATOM 2110 O O . ASN A 1 285 ? -12.827 -15.327 15.508 1.00 88.88 285 ASN A O 1
ATOM 2114 N N . PHE A 1 286 ? -12.389 -14.242 13.594 1.00 85.81 286 PHE A N 1
ATOM 2115 C CA . PHE A 1 286 ? -11.930 -13.015 14.227 1.00 85.81 286 PHE A CA 1
ATOM 2116 C C . PHE A 1 286 ? -13.121 -12.068 14.390 1.00 85.81 286 PHE A C 1
ATOM 2118 O O . PHE A 1 286 ? -13.729 -11.664 13.398 1.00 85.81 286 PHE A O 1
ATOM 2125 N N . GLU A 1 287 ? -13.455 -11.745 15.636 1.00 75.44 287 GLU A N 1
ATOM 2126 C CA . GLU A 1 287 ? -14.473 -10.749 15.974 1.00 75.44 287 GLU A CA 1
ATOM 2127 C C . GLU A 1 287 ? -13.799 -9.383 16.137 1.00 75.44 287 GLU A C 1
ATOM 2129 O O . GLU A 1 287 ? -12.725 -9.292 16.740 1.00 75.44 287 GLU A O 1
ATOM 2134 N N . VAL A 1 288 ? -14.405 -8.358 15.534 1.00 63.50 288 VAL A N 1
ATOM 2135 C CA . VAL A 1 288 ? -13.963 -6.957 15.598 1.00 63.50 288 VAL A CA 1
ATOM 2136 C C . VAL A 1 288 ? -14.683 -6.256 16.738 1.00 63.50 288 VAL A C 1
ATOM 2138 O O . VAL A 1 288 ? -15.911 -6.474 16.854 1.00 63.50 288 VAL A O 1
#

Secondary structure (DSSP, 8-state):
-HHHHHHHHHHHHTTSTTHHHHHH--HHHHHHHHHHHHHHHHHHTT-HHHHHHHHHHHHHHHHHHHTHHHHHHHHHHHHHTSS----HHHHHHHHHHHHHHHHHHHHHHHHHHHHTT--HHHHHHHHHHH-SSHHHHHHHHHHT-HHHHHHHHHHHHHHHHHHHHHHHHHHHHIIIII---TTSPPPPHHHHHHHS-THHHHHHHHHHHHHHHTTTS-HHHHHHHHHHHHHHHHHHHHHHHHHHHHH--HHHHHHH-HHHHHHHHHHHHHHHHHHHHHHHHHHTT---

pLDDT: mean 74.13, std 16.53, range [33.81, 97.44]

Sequence (288 aa):
LAQFLTTHVPEWSAGTLLEDLGGAVEFPVYAIIIGLVLNAVLSALGIRGRLAAGFRTEFFIKTGLALLGGTVVLSVIVRAAGAVKAKKEHLAYTATMVIASELPSIFILPWLADLLGLSPAVAGAWIGGNIDTTAAVSAAGALAGED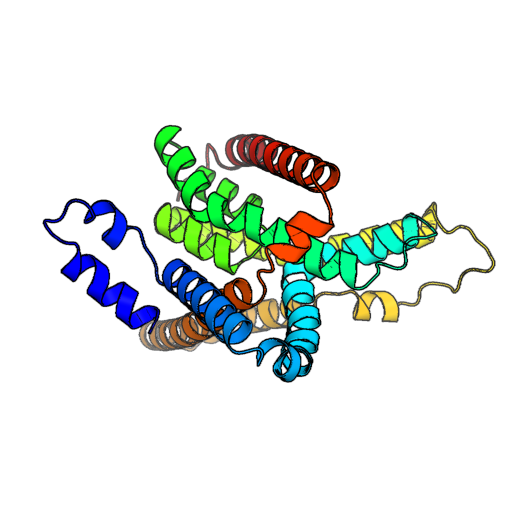SLQIASIVKVTQNALIGVVAVALTAWFALRVERDESAPRIRAIDFWHRFPKFVLGFIAASVAVTVAAEFLSEADLDGVDSAVKGFRDYFLTLAFVSVGLEFEAKALREAGMKPVVVFAAATLFNIVLGLALATLLFSNFEV

Foldseek 3Di:
DLVVQLVCQCVVCPPHPCNVVSPLDHSLNSLLVLLQVVLVVCVVVVVCVVCVVVLVVVLCVLLCLLCLLVCLVVVLVCVLVPDDPPPPLNSLLVLQLLLVLLVVLLPVLLVVCVVVVHDLQLSLQLLLQQNSGLLSSLSSQVSNPDSSNVNSNVNNVVVSQCSLVVSLVSVCCCQPPPPPPPPDDRDDPVNSVVSGPCVNVVVVVVVVVLVVVVVVDDPVVSVVVVVVVVVVVSVVSSVSSSSSSNSHDPVSNVVVDDVVSVVSVVVSVVSSVVSSVVSCVPRVPPDD